Protein AF-A0A1V6I2R2-F1 (afdb_monomer)

Sequence (215 aa):
MDIVQDFNLDYEYFNKIIENNGDIIVSGKGKEGKLFLSKFSTTGVIDTNFGENGFYYSEIQGYTEFNPVLINWESYIIGNHDRIISVNENGISDNNLFTFEDIIYHDMKMQGKNKIIVGGFYNDNFVITRLNANSKSGEDPASLEKNQLNTLSIYPNPAKDNLYFNEETQAEIIDIQGRVLYKTTEAVKSVNISNLKSGIYFIKTDNKIQKFVKE

Nearest PDB structures (foldseek):
  3no2-assembly1_A  TM=4.279E-01  e=4.763E-03  Bacteroides caccae ATCC 43185
  7mx5-assembly2_B  TM=4.797E-01  e=1.806E-01  Acinetobacter baumannii
  8hmd-assembly1_A  TM=2.193E-01  e=2.788E-02  Tetrahymena thermophila
  3f0w-assembly1_A  TM=4.291E-01  e=2.144E+00  Homo sapiens
  3da0-assembly1_C  TM=2.715E-01  e=3.553E+00  Lactococcus phage TP901-1

Secondary structure (DSSP, 8-state):
---------TT-EEEEEEEETTEEEEEEE-GGG-EEEEEEETTS-B-TTSTBTTEEE-----SS----EEETTTEEEEEETTEEEEEETTS-B-S-SEE-SS-EEEEEEEETTTEEEEEEEETTEEEEEEEETTPPTTS-SS-----------EE-SSBSSEEEEEEEE--EEE-TT--EEEE-SS-EEEEE-TTSPSEEEEEE-SS-EEEEEE-

pLDDT: mean 80.13, std 14.67, range [37.88, 97.75]

Mean predicted aligned error: 15.11 Å

Radius of gyration: 24.55 Å; Cα contacts (8 Å, |Δi|>4): 442; chains: 1; bounding box: 58×35×69 Å

Structure (mmCIF, N/CA/C/O backbone):
data_AF-A0A1V6I2R2-F1
#
_entry.id   AF-A0A1V6I2R2-F1
#
loop_
_atom_site.group_PDB
_atom_site.id
_atom_site.type_symbol
_atom_site.label_atom_id
_atom_site.label_alt_id
_atom_site.label_comp_id
_atom_site.label_asym_id
_atom_site.label_entity_id
_atom_site.label_seq_id
_atom_site.pdbx_PDB_ins_code
_atom_site.Cartn_x
_atom_site.Cartn_y
_atom_site.Cartn_z
_atom_site.occupancy
_atom_site.B_iso_or_equiv
_atom_site.auth_seq_id
_atom_site.auth_comp_id
_atom_site.auth_asym_id
_atom_site.auth_atom_id
_atom_site.pdbx_PDB_model_num
ATOM 1 N N . MET A 1 1 ? 8.337 -16.081 -33.508 1.00 58.72 1 MET A N 1
ATOM 2 C CA . MET A 1 1 ? 9.730 -15.611 -33.602 1.00 58.72 1 MET A CA 1
ATOM 3 C C . MET A 1 1 ? 10.017 -15.006 -32.254 1.00 58.72 1 MET A C 1
ATOM 5 O O . MET A 1 1 ? 9.297 -14.090 -31.882 1.00 58.72 1 MET A O 1
ATOM 9 N N . ASP A 1 2 ? 10.954 -15.578 -31.512 1.00 63.97 2 ASP A N 1
ATOM 10 C CA . ASP A 1 2 ? 11.297 -15.067 -30.189 1.00 63.97 2 ASP A CA 1
ATOM 11 C C . ASP A 1 2 ? 12.178 -13.830 -30.377 1.00 63.97 2 ASP A C 1
ATOM 13 O O . ASP A 1 2 ? 13.167 -13.876 -31.110 1.00 63.97 2 ASP A O 1
ATOM 17 N N . ILE A 1 3 ? 11.775 -12.706 -29.788 1.00 66.81 3 ILE A N 1
ATOM 18 C CA . ILE A 1 3 ? 12.551 -11.466 -29.804 1.00 66.81 3 ILE A CA 1
ATOM 19 C C . ILE A 1 3 ? 13.432 -11.495 -28.557 1.00 66.81 3 ILE A C 1
ATOM 21 O O . ILE A 1 3 ? 12.924 -11.481 -27.440 1.00 66.81 3 ILE A O 1
ATOM 25 N N . VAL A 1 4 ? 14.749 -11.568 -28.752 1.00 71.38 4 VAL A N 1
ATOM 26 C CA . VAL A 1 4 ? 15.740 -11.451 -27.675 1.00 71.38 4 VAL A CA 1
ATOM 27 C C . VAL A 1 4 ? 16.447 -10.115 -27.850 1.00 71.38 4 VAL A C 1
ATOM 29 O O . VAL A 1 4 ? 17.078 -9.883 -28.880 1.00 71.38 4 VAL A O 1
ATOM 32 N N . GLN A 1 5 ? 16.319 -9.237 -26.858 1.00 71.94 5 GLN A N 1
ATOM 33 C CA . GLN A 1 5 ? 16.950 -7.923 -26.846 1.00 71.94 5 GLN A CA 1
ATOM 34 C C . GLN A 1 5 ? 17.886 -7.827 -25.638 1.00 71.94 5 GLN A C 1
ATOM 36 O O . GLN A 1 5 ? 17.490 -8.145 -24.518 1.00 71.94 5 GLN A O 1
ATOM 41 N N . ASP A 1 6 ? 19.132 -7.428 -25.888 1.00 74.19 6 ASP A N 1
ATOM 42 C CA . ASP A 1 6 ? 20.134 -7.168 -24.856 1.00 74.19 6 ASP A CA 1
ATOM 43 C C . ASP A 1 6 ? 20.197 -5.661 -24.597 1.00 74.19 6 ASP A C 1
ATOM 45 O O . ASP A 1 6 ? 20.374 -4.868 -25.526 1.00 74.19 6 ASP A O 1
ATOM 49 N N . PHE A 1 7 ? 20.011 -5.277 -23.338 1.00 72.75 7 PHE A N 1
ATOM 50 C CA . PHE A 1 7 ? 19.990 -3.885 -22.894 1.00 72.75 7 PHE A CA 1
ATOM 51 C C . PHE A 1 7 ? 21.287 -3.472 -22.180 1.00 72.75 7 PHE A C 1
ATOM 53 O O . PHE A 1 7 ? 21.401 -2.319 -21.779 1.00 72.75 7 PHE A O 1
ATOM 60 N N . ASN A 1 8 ? 22.265 -4.382 -22.044 1.00 71.31 8 ASN A N 1
ATOM 61 C CA . ASN A 1 8 ? 23.552 -4.160 -21.373 1.00 71.31 8 ASN A CA 1
ATOM 62 C C . ASN A 1 8 ? 23.417 -3.482 -19.998 1.00 71.31 8 ASN A C 1
ATOM 64 O O . ASN A 1 8 ? 24.020 -2.452 -19.690 1.00 71.31 8 ASN A O 1
ATOM 68 N N . LEU A 1 9 ? 22.557 -4.096 -19.206 1.00 68.06 9 LEU A N 1
ATOM 69 C CA . LEU A 1 9 ? 22.183 -3.724 -17.861 1.00 68.06 9 LEU A CA 1
ATOM 70 C C . LEU A 1 9 ? 23.119 -4.506 -16.894 1.00 68.06 9 LEU A C 1
ATOM 72 O O . LEU A 1 9 ? 22.951 -5.708 -16.682 1.00 68.06 9 LEU A O 1
ATOM 76 N N . ASP A 1 10 ? 24.177 -3.859 -16.378 1.00 61.03 10 ASP A N 1
ATOM 77 C CA . ASP A 1 10 ? 25.271 -4.465 -15.583 1.00 61.03 10 ASP A CA 1
ATOM 78 C C . ASP A 1 10 ? 24.800 -5.015 -14.208 1.00 61.03 10 ASP A C 1
ATOM 80 O O . ASP A 1 10 ? 24.545 -4.244 -13.282 1.00 61.03 10 ASP A O 1
ATOM 84 N N . TYR A 1 11 ? 24.766 -6.348 -14.026 1.00 57.59 11 TYR A N 1
ATOM 85 C CA . TYR A 1 11 ? 24.308 -7.050 -12.798 1.00 57.59 11 TYR A CA 1
ATOM 86 C C . TYR A 1 11 ? 22.854 -6.758 -12.386 1.00 57.59 11 TYR A C 1
ATOM 88 O O . TYR A 1 11 ? 22.544 -6.482 -11.222 1.00 57.59 11 TYR A O 1
ATOM 96 N N . GLU A 1 12 ? 21.950 -6.881 -13.353 1.00 68.00 12 GLU A N 1
ATOM 97 C CA . GLU A 1 12 ? 20.587 -6.371 -13.256 1.00 68.00 12 GLU A CA 1
ATOM 98 C C . GLU A 1 12 ? 19.526 -7.457 -13.410 1.00 68.00 12 GLU A C 1
ATOM 100 O O . GLU A 1 12 ? 19.703 -8.451 -14.115 1.00 68.00 12 GLU A O 1
ATOM 105 N N . TYR A 1 13 ? 18.394 -7.253 -12.743 1.00 72.12 13 TYR A N 1
ATOM 106 C CA . TYR A 1 13 ? 17.218 -8.096 -12.906 1.00 72.12 13 TYR A CA 1
ATOM 107 C C . TYR A 1 13 ? 15.963 -7.240 -12.996 1.00 72.12 13 TYR A C 1
ATOM 109 O O . TYR A 1 13 ? 15.815 -6.227 -12.302 1.00 72.12 13 TYR A O 1
ATOM 117 N N . PHE A 1 14 ? 15.031 -7.694 -13.830 1.00 75.50 14 PHE A N 1
ATOM 118 C CA . PHE A 1 14 ? 13.657 -7.228 -13.780 1.00 75.50 14 PHE A CA 1
ATOM 119 C C . PHE A 1 14 ? 13.007 -7.775 -12.514 1.00 75.50 14 PHE A C 1
ATOM 121 O O . PHE A 1 14 ? 13.042 -8.976 -12.248 1.00 75.50 14 PHE A O 1
ATOM 128 N N . ASN A 1 15 ? 12.452 -6.876 -11.712 1.00 77.00 15 ASN A N 1
ATOM 129 C CA . ASN A 1 15 ? 11.763 -7.219 -10.478 1.00 77.00 15 ASN A CA 1
ATOM 130 C C . ASN A 1 15 ? 10.272 -7.437 -10.757 1.00 77.00 15 ASN A C 1
ATOM 132 O O . ASN A 1 15 ? 9.707 -8.461 -10.377 1.00 77.00 15 ASN A O 1
ATOM 136 N N . LYS A 1 16 ? 9.642 -6.499 -11.476 1.00 83.44 16 LYS A N 1
ATOM 137 C CA . LYS A 1 16 ? 8.199 -6.515 -11.703 1.00 83.44 16 LYS A CA 1
ATOM 138 C C . LYS A 1 16 ? 7.848 -6.080 -13.115 1.00 83.44 16 LYS A C 1
ATOM 140 O O . LYS A 1 16 ? 8.464 -5.180 -13.679 1.00 83.44 16 LYS A O 1
ATOM 145 N N . ILE A 1 17 ? 6.818 -6.719 -13.652 1.00 85.88 17 ILE A N 1
ATOM 146 C CA . ILE A 1 17 ? 6.254 -6.432 -14.967 1.00 85.88 17 ILE A CA 1
ATOM 147 C C . ILE A 1 17 ? 4.760 -6.194 -14.782 1.00 85.88 17 ILE A C 1
ATOM 149 O O . ILE A 1 17 ? 4.091 -6.957 -14.079 1.00 85.88 17 ILE A O 1
ATOM 153 N N . ILE A 1 18 ? 4.246 -5.130 -15.387 1.00 84.12 18 ILE A N 1
ATOM 154 C CA . ILE A 1 18 ? 2.816 -4.828 -15.437 1.00 84.12 18 ILE A CA 1
ATOM 155 C C . ILE A 1 18 ? 2.427 -4.439 -16.861 1.00 84.12 18 ILE A C 1
ATOM 157 O O . ILE A 1 18 ? 3.209 -3.824 -17.577 1.00 84.12 18 ILE A O 1
ATOM 161 N N . GLU A 1 19 ? 1.206 -4.773 -17.258 1.00 84.44 19 GLU A N 1
ATOM 162 C CA . GLU A 1 19 ? 0.633 -4.313 -18.522 1.00 84.44 19 GLU A CA 1
ATOM 163 C C . GLU A 1 19 ? -0.265 -3.096 -18.278 1.00 84.44 19 GLU A C 1
ATOM 165 O O . GLU A 1 19 ? -1.020 -3.053 -17.302 1.00 84.44 19 GLU A O 1
ATOM 170 N N . ASN A 1 20 ? -0.194 -2.109 -19.169 1.00 77.38 20 ASN A N 1
ATOM 171 C CA . ASN A 1 20 ? -1.020 -0.908 -19.138 1.00 77.38 20 ASN A CA 1
ATOM 172 C C . ASN A 1 20 ? -1.344 -0.445 -20.560 1.00 77.38 20 ASN A C 1
ATOM 174 O O . ASN A 1 20 ? -0.441 -0.077 -21.297 1.00 77.38 20 ASN A O 1
ATOM 178 N N . ASN A 1 21 ? -2.623 -0.419 -20.942 1.00 77.12 21 ASN A N 1
ATOM 179 C CA . ASN A 1 21 ? -3.085 0.164 -22.213 1.00 77.12 21 ASN A CA 1
ATOM 180 C C . ASN A 1 21 ? -2.333 -0.302 -23.485 1.00 77.12 21 ASN A C 1
ATOM 182 O O . ASN A 1 21 ? -2.220 0.453 -24.444 1.00 77.12 21 ASN A O 1
ATOM 186 N N . GLY A 1 22 ? -1.862 -1.554 -23.525 1.00 81.94 22 GLY A N 1
ATOM 187 C CA . GLY A 1 22 ? -1.117 -2.093 -24.675 1.00 81.94 22 GLY A CA 1
ATOM 188 C C . GLY A 1 22 ? 0.400 -1.887 -24.613 1.00 81.94 22 GLY A C 1
ATOM 189 O O . GLY A 1 22 ? 1.104 -2.307 -25.537 1.00 81.94 22 GLY A O 1
ATOM 190 N N . ASP A 1 23 ? 0.883 -1.325 -23.507 1.00 87.62 23 ASP A N 1
ATOM 191 C CA . ASP A 1 23 ? 2.288 -1.230 -23.138 1.00 87.62 23 ASP A CA 1
ATOM 192 C C . ASP A 1 23 ? 2.620 -2.206 -21.999 1.00 87.62 23 ASP A C 1
ATOM 194 O O . ASP A 1 23 ? 1.784 -2.534 -21.152 1.00 87.62 23 ASP A O 1
ATOM 198 N N . ILE A 1 24 ? 3.868 -2.651 -21.966 1.00 88.56 24 ILE A N 1
ATOM 199 C CA . ILE A 1 24 ? 4.477 -3.433 -20.898 1.00 88.56 24 ILE A CA 1
ATOM 200 C C . ILE A 1 24 ? 5.429 -2.502 -20.154 1.00 88.56 24 ILE A C 1
ATOM 202 O O . ILE A 1 24 ? 6.365 -1.951 -20.730 1.00 88.56 24 ILE A O 1
ATOM 206 N N . ILE A 1 25 ? 5.200 -2.336 -18.859 1.00 87.88 25 ILE A N 1
ATOM 207 C CA . ILE A 1 25 ? 6.041 -1.533 -17.980 1.00 87.88 25 ILE A CA 1
ATOM 208 C C . ILE A 1 25 ? 6.849 -2.473 -17.114 1.00 87.88 25 ILE A C 1
ATOM 210 O O . ILE A 1 25 ? 6.310 -3.363 -16.451 1.00 87.88 25 ILE A O 1
ATOM 214 N N . VAL A 1 26 ? 8.151 -2.252 -17.118 1.00 87.75 26 VAL A N 1
ATOM 215 C CA . VAL A 1 26 ? 9.111 -3.099 -16.436 1.00 87.75 26 VAL A CA 1
ATOM 216 C C . VAL A 1 26 ? 9.857 -2.261 -15.417 1.00 87.75 26 VAL A C 1
ATOM 218 O O . VAL A 1 26 ? 10.373 -1.195 -15.748 1.00 87.75 26 VAL A O 1
ATOM 221 N N . SER A 1 27 ? 9.931 -2.744 -14.181 1.00 85.38 27 SER A N 1
ATOM 222 C CA . SER A 1 27 ? 10.854 -2.219 -13.184 1.00 85.38 27 SER A CA 1
ATOM 223 C C . SER A 1 27 ? 11.949 -3.222 -12.878 1.00 85.38 27 SER A C 1
ATOM 225 O O . SER A 1 27 ? 11.756 -4.441 -12.933 1.00 85.38 27 SER A O 1
ATOM 227 N N . GLY A 1 28 ? 13.103 -2.707 -12.490 1.00 82.62 28 GLY A N 1
ATOM 228 C CA . GLY A 1 28 ? 14.230 -3.540 -12.124 1.00 82.62 28 GLY A CA 1
ATOM 229 C C . GLY A 1 28 ? 15.283 -2.779 -11.352 1.00 82.62 28 GLY A C 1
ATOM 230 O O . GLY A 1 28 ? 15.106 -1.615 -10.979 1.00 82.62 28 GLY A O 1
ATOM 231 N N . LYS A 1 29 ? 16.382 -3.478 -11.094 1.00 79.88 29 LYS A N 1
ATOM 232 C CA . LYS A 1 29 ? 17.579 -2.894 -10.506 1.00 79.88 29 LYS A CA 1
ATOM 233 C C . LYS A 1 29 ? 18.666 -2.810 -11.564 1.00 79.88 29 LYS A C 1
ATOM 235 O O . LYS A 1 29 ? 19.008 -3.832 -12.136 1.00 79.88 29 LYS A O 1
ATOM 240 N N . GLY A 1 30 ? 19.135 -1.583 -11.727 1.00 77.94 30 GLY A N 1
ATOM 241 C CA . GLY A 1 30 ? 20.074 -1.001 -12.670 1.00 77.94 30 GLY A CA 1
ATOM 242 C C . GLY A 1 30 ? 21.547 -1.068 -12.282 1.00 77.94 30 GLY A C 1
ATOM 243 O O . GLY A 1 30 ? 21.905 -1.438 -11.157 1.00 77.94 30 GLY A O 1
ATOM 244 N N . LYS A 1 31 ? 22.381 -0.531 -13.170 1.00 72.12 31 LYS A N 1
ATOM 245 C CA . LYS A 1 31 ? 23.785 -0.197 -12.953 1.00 72.12 31 LYS A CA 1
ATOM 246 C C . LYS A 1 31 ? 23.950 0.614 -11.673 1.00 72.12 31 LYS A C 1
ATOM 248 O O . LYS A 1 31 ? 23.130 1.473 -11.345 1.00 72.12 31 LYS A O 1
ATOM 253 N N . GLU A 1 32 ? 25.010 0.309 -10.922 1.00 75.25 32 GLU A N 1
ATOM 254 C CA . GLU A 1 32 ? 25.279 0.892 -9.592 1.00 75.25 32 GLU A CA 1
ATOM 255 C C . GLU A 1 32 ? 24.145 0.652 -8.575 1.00 75.25 32 GLU A C 1
ATOM 257 O O . GLU A 1 32 ? 24.097 1.262 -7.510 1.00 75.25 32 GLU A O 1
ATOM 262 N N . GLY A 1 33 ? 23.228 -0.265 -8.886 1.00 74.50 33 GLY A N 1
ATOM 263 C CA . GLY A 1 33 ? 22.068 -0.583 -8.078 1.00 74.50 33 GLY A CA 1
ATOM 264 C C . GLY A 1 33 ? 20.918 0.416 -8.155 1.00 74.50 33 GLY A C 1
ATOM 265 O O . GLY A 1 33 ? 19.996 0.299 -7.344 1.00 74.50 33 GLY A O 1
ATOM 266 N N . LYS A 1 34 ? 20.945 1.354 -9.110 1.00 79.19 34 LYS A N 1
ATOM 267 C CA . LYS A 1 34 ? 19.869 2.331 -9.320 1.00 79.19 34 LYS A CA 1
ATOM 268 C C . LYS A 1 34 ? 18.617 1.637 -9.810 1.00 79.19 34 LYS A C 1
ATOM 270 O O . LYS A 1 34 ? 18.664 0.837 -10.728 1.00 79.19 34 LYS A O 1
ATOM 275 N N . LEU A 1 35 ? 17.476 1.941 -9.226 1.00 81.06 35 LEU A N 1
ATOM 276 C CA . LEU A 1 35 ? 16.228 1.321 -9.651 1.00 81.06 35 LEU A CA 1
ATOM 277 C C . LEU A 1 35 ? 15.769 1.970 -10.959 1.00 81.06 35 LEU A C 1
ATOM 279 O O . LEU A 1 35 ? 15.902 3.185 -11.103 1.00 81.06 35 LEU A O 1
ATOM 283 N N . PHE A 1 36 ? 15.248 1.185 -11.899 1.00 85.06 36 PHE A N 1
ATOM 284 C CA . PHE A 1 36 ? 14.785 1.710 -13.181 1.00 85.06 36 PHE A CA 1
ATOM 285 C C . PHE A 1 36 ? 13.328 1.366 -13.472 1.00 85.06 36 PHE A C 1
ATOM 287 O O . PHE A 1 36 ? 12.766 0.410 -12.929 1.00 85.06 36 PHE A O 1
ATOM 294 N N . LEU A 1 37 ? 12.746 2.153 -14.371 1.00 88.00 37 LEU A N 1
ATOM 295 C CA . LEU A 1 37 ? 11.531 1.851 -15.116 1.00 88.00 37 LEU A CA 1
ATOM 296 C C . LEU A 1 37 ? 11.847 1.883 -16.607 1.00 88.00 37 LEU A C 1
ATOM 298 O O . LEU A 1 37 ? 12.585 2.752 -17.064 1.00 88.00 37 LEU A O 1
ATOM 302 N N . SER A 1 38 ? 11.237 0.983 -17.361 1.00 89.75 38 SER A N 1
ATOM 303 C CA . SER A 1 38 ? 11.265 1.001 -18.817 1.00 89.75 38 SER A CA 1
ATOM 304 C C . SER A 1 38 ? 9.899 0.632 -19.375 1.00 89.75 38 SER A C 1
ATOM 306 O O . SER A 1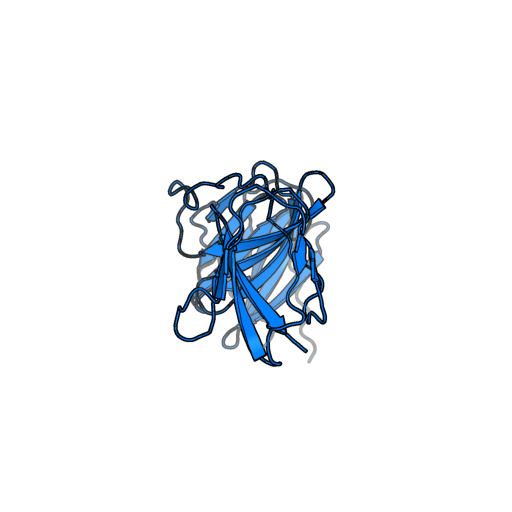 38 ? 9.108 -0.062 -18.726 1.00 89.75 38 SER A O 1
ATOM 308 N N . LYS A 1 39 ? 9.623 1.129 -20.576 1.00 89.94 39 LYS A N 1
ATOM 309 C CA . LYS A 1 39 ? 8.360 0.958 -21.277 1.00 89.94 39 LYS A CA 1
ATOM 310 C C . LYS A 1 39 ? 8.604 0.224 -22.587 1.00 89.94 39 LYS A C 1
ATOM 312 O O . LYS A 1 39 ? 9.474 0.598 -23.368 1.00 89.94 39 LYS A O 1
ATOM 317 N N . PHE A 1 40 ? 7.802 -0.798 -22.834 1.00 89.62 40 PHE A N 1
ATOM 318 C CA . PHE A 1 40 ? 7.821 -1.602 -24.045 1.00 89.62 40 PHE A CA 1
ATOM 319 C C . PHE A 1 40 ? 6.428 -1.635 -24.657 1.00 89.62 40 PHE A C 1
ATOM 321 O O . PHE A 1 40 ? 5.426 -1.593 -23.955 1.00 89.62 40 PHE A O 1
ATOM 328 N N . SER A 1 41 ? 6.359 -1.796 -25.967 1.00 89.31 41 SER A N 1
ATOM 329 C CA . SER A 1 41 ? 5.144 -2.269 -26.627 1.00 89.31 41 SER A CA 1
ATOM 330 C C . SER A 1 41 ? 4.830 -3.712 -26.217 1.00 89.31 41 SER A C 1
ATOM 332 O O . SER A 1 41 ? 5.715 -4.478 -25.832 1.00 89.31 41 SER A O 1
ATOM 334 N N . THR A 1 42 ? 3.583 -4.138 -26.407 1.00 85.19 42 THR A N 1
ATOM 335 C CA . THR A 1 42 ? 3.172 -5.553 -26.272 1.00 85.19 42 THR A CA 1
ATOM 336 C C . THR A 1 42 ? 3.927 -6.526 -27.183 1.00 85.19 42 THR A C 1
ATOM 338 O O . THR A 1 42 ? 3.928 -7.727 -26.929 1.00 85.19 42 THR A O 1
ATOM 341 N N . THR A 1 43 ? 4.608 -6.037 -28.223 1.00 86.31 43 THR A N 1
ATOM 342 C CA . THR A 1 43 ? 5.497 -6.849 -29.067 1.00 86.31 43 THR A CA 1
ATOM 343 C C . THR A 1 43 ? 6.937 -6.916 -28.550 1.00 86.31 43 THR A C 1
ATOM 345 O O . THR A 1 43 ? 7.792 -7.478 -29.225 1.00 86.31 43 THR A O 1
ATOM 348 N N . GLY A 1 44 ? 7.231 -6.333 -27.384 1.00 84.94 44 GLY A N 1
ATOM 349 C CA . GLY A 1 44 ? 8.554 -6.357 -26.753 1.00 84.94 44 GLY A CA 1
ATOM 350 C C . GLY A 1 44 ? 9.543 -5.317 -27.285 1.00 84.94 44 GLY A C 1
ATOM 351 O O . GLY A 1 44 ? 10.715 -5.371 -26.938 1.00 84.94 44 GLY A O 1
ATOM 352 N N . VAL A 1 45 ? 9.100 -4.366 -28.115 1.00 89.00 45 VAL A N 1
ATOM 353 C CA . VAL A 1 45 ? 9.951 -3.263 -28.600 1.00 89.00 45 VAL A CA 1
ATOM 354 C C . VAL A 1 45 ? 9.950 -2.135 -27.574 1.00 89.00 45 VAL A C 1
ATOM 356 O O . VAL A 1 45 ? 8.869 -1.676 -27.206 1.00 89.00 45 VAL A O 1
ATOM 359 N N . ILE A 1 46 ? 11.134 -1.691 -27.145 1.00 90.31 46 ILE A N 1
ATOM 360 C CA . ILE A 1 46 ? 11.314 -0.586 -26.190 1.00 90.31 46 ILE A CA 1
ATOM 361 C C . ILE A 1 46 ? 10.836 0.762 -26.756 1.00 90.31 46 ILE A C 1
ATOM 363 O O . ILE A 1 46 ? 11.094 1.088 -27.916 1.00 90.31 46 ILE A O 1
ATOM 367 N N . ASP A 1 47 ? 10.165 1.558 -25.925 1.00 91.19 47 ASP A N 1
ATOM 368 C CA . ASP A 1 47 ? 9.819 2.950 -26.215 1.00 91.19 47 ASP A CA 1
ATOM 369 C C . ASP A 1 47 ? 10.994 3.856 -25.842 1.00 91.19 47 ASP A C 1
ATOM 371 O O . ASP A 1 47 ? 11.154 4.250 -24.690 1.00 91.19 47 ASP A O 1
ATOM 375 N N . THR A 1 48 ? 11.834 4.200 -26.818 1.00 91.62 48 THR A N 1
ATOM 376 C CA . THR A 1 48 ? 13.039 5.013 -26.586 1.00 91.62 48 THR A CA 1
ATOM 377 C C . THR A 1 48 ? 12.750 6.459 -26.174 1.00 91.62 48 THR A C 1
ATOM 379 O O . THR A 1 48 ? 13.684 7.160 -25.791 1.00 91.62 48 THR A O 1
ATOM 382 N N . ASN A 1 49 ? 11.495 6.918 -26.259 1.00 90.75 49 ASN A N 1
ATOM 383 C CA . ASN A 1 49 ? 11.093 8.250 -25.797 1.00 90.75 49 ASN A CA 1
ATOM 384 C C . ASN A 1 49 ? 10.758 8.279 -24.299 1.00 90.75 49 ASN A C 1
ATOM 386 O O . ASN A 1 49 ? 10.564 9.356 -23.739 1.00 90.75 49 ASN A O 1
ATOM 390 N N . PHE A 1 50 ? 10.672 7.116 -23.649 1.00 88.75 50 PHE A N 1
ATOM 391 C CA . PHE A 1 50 ? 10.457 7.022 -22.214 1.00 88.75 50 PHE A CA 1
ATOM 392 C C . PHE A 1 50 ? 11.765 7.291 -21.459 1.00 88.75 50 PHE A C 1
ATOM 394 O O . PHE A 1 50 ? 12.709 6.509 -21.549 1.00 88.75 50 PHE A O 1
ATOM 401 N N . GLY A 1 51 ? 11.836 8.378 -20.692 1.00 88.56 51 GLY A N 1
ATOM 402 C CA . GLY A 1 51 ? 13.043 8.747 -19.951 1.00 88.56 51 GLY A CA 1
ATOM 403 C C . GLY A 1 51 ? 14.247 8.985 -20.872 1.00 88.56 51 GLY A C 1
ATOM 404 O O . GLY A 1 51 ? 14.133 9.619 -21.919 1.00 88.56 51 GLY A O 1
ATOM 405 N N . GLU A 1 52 ? 15.415 8.481 -20.481 1.00 88.62 52 GLU A N 1
ATOM 406 C CA . GLU A 1 52 ? 16.638 8.530 -21.279 1.00 88.62 52 GLU A CA 1
ATOM 407 C C . GLU A 1 52 ? 16.838 7.197 -22.014 1.00 88.62 52 GLU A C 1
ATOM 409 O O . GLU A 1 52 ? 17.113 6.163 -21.404 1.00 88.62 52 GLU A O 1
ATOM 414 N N . ASN A 1 53 ? 16.698 7.216 -23.344 1.00 88.31 53 ASN A N 1
ATOM 415 C CA . ASN A 1 53 ? 16.852 6.042 -24.215 1.00 88.31 53 ASN A CA 1
ATOM 416 C C . ASN A 1 53 ? 15.954 4.847 -23.830 1.00 88.31 53 ASN A C 1
ATOM 418 O O . ASN A 1 53 ? 16.344 3.691 -23.995 1.00 88.31 53 ASN A O 1
ATOM 422 N N . GLY A 1 54 ? 14.747 5.119 -23.330 1.00 89.06 54 GLY A N 1
ATOM 423 C CA . GLY A 1 54 ? 13.778 4.100 -22.921 1.00 89.06 54 GLY A CA 1
ATOM 424 C C . GLY A 1 54 ? 13.846 3.702 -21.450 1.00 89.06 54 GLY A C 1
ATOM 425 O O . GLY A 1 54 ? 13.126 2.790 -21.034 1.00 89.06 54 GLY A O 1
ATOM 426 N N . PHE A 1 55 ? 14.679 4.375 -20.656 1.00 88.81 55 PHE A N 1
ATOM 427 C CA . PHE A 1 55 ? 14.832 4.108 -19.234 1.00 88.81 55 PHE A CA 1
ATOM 428 C C . PHE A 1 55 ? 14.681 5.376 -18.399 1.00 88.81 55 PHE A C 1
ATOM 430 O O . PHE A 1 55 ? 15.341 6.388 -18.620 1.00 88.81 55 PHE A O 1
ATOM 437 N N . TYR A 1 56 ? 13.862 5.291 -17.358 1.00 88.38 56 TYR A N 1
ATOM 438 C CA . TYR A 1 56 ? 13.956 6.183 -16.212 1.00 88.38 56 TYR A CA 1
ATOM 439 C C . TYR A 1 56 ? 14.817 5.512 -15.143 1.00 88.38 56 TYR A C 1
ATOM 441 O O . TYR A 1 56 ? 14.519 4.386 -14.748 1.00 88.38 56 TYR A O 1
ATOM 449 N N . TYR A 1 57 ? 15.834 6.209 -14.635 1.00 85.44 57 TYR A N 1
ATOM 450 C CA . TYR A 1 57 ? 16.634 5.769 -13.493 1.00 85.44 57 TYR A CA 1
ATOM 451 C C . TYR A 1 57 ? 16.320 6.631 -12.276 1.00 85.44 57 TYR A C 1
ATOM 453 O O . TYR A 1 57 ? 16.392 7.857 -12.325 1.00 85.44 57 TYR A O 1
ATOM 461 N N . SER A 1 58 ? 15.999 5.980 -11.165 1.00 80.44 58 SER A N 1
ATOM 462 C CA . SER A 1 58 ? 15.738 6.652 -9.903 1.00 80.44 58 SER A CA 1
ATOM 463 C C . SER A 1 58 ? 17.023 7.202 -9.294 1.00 80.44 58 SER A C 1
ATOM 465 O O . SER A 1 58 ? 18.047 6.517 -9.226 1.00 80.44 58 SER A O 1
ATOM 467 N N . GLU A 1 59 ? 16.945 8.426 -8.778 1.00 77.12 59 GLU A N 1
ATOM 468 C CA . GLU A 1 59 ? 18.002 9.022 -7.954 1.00 77.12 59 GLU A CA 1
ATOM 469 C C . GLU A 1 59 ? 17.988 8.488 -6.511 1.00 77.12 59 GLU A C 1
ATOM 471 O O . GLU A 1 59 ? 18.911 8.746 -5.733 1.00 77.12 59 GLU A O 1
ATOM 476 N N . ILE A 1 60 ? 16.951 7.729 -6.137 1.00 67.31 60 ILE A N 1
ATOM 477 C CA . ILE A 1 60 ? 16.772 7.211 -4.783 1.00 67.31 60 ILE A CA 1
ATOM 478 C C . ILE A 1 60 ? 17.758 6.074 -4.524 1.00 67.31 60 ILE A C 1
ATOM 480 O O . ILE A 1 60 ? 17.733 5.031 -5.175 1.00 67.31 60 ILE A O 1
ATOM 484 N N . GLN A 1 61 ? 18.604 6.287 -3.521 1.00 64.50 61 GLN A N 1
ATOM 485 C CA . GLN A 1 61 ? 19.544 5.303 -3.000 1.00 64.50 61 GLN A CA 1
ATOM 486 C C . GLN A 1 61 ? 18.844 4.434 -1.947 1.00 64.50 61 GLN A C 1
ATOM 488 O O . GLN A 1 61 ? 18.145 4.966 -1.087 1.00 64.50 61 GLN A O 1
ATOM 493 N N . GLY A 1 62 ? 19.034 3.111 -1.966 1.00 59.59 62 GLY A N 1
ATOM 494 C CA . GLY A 1 62 ? 18.490 2.241 -0.919 1.00 59.59 62 GLY A CA 1
ATOM 495 C C . GLY A 1 62 ? 18.474 0.752 -1.257 1.00 59.59 62 GLY A C 1
ATOM 496 O O . GLY A 1 62 ? 18.622 0.349 -2.412 1.00 59.59 62 GLY A O 1
ATOM 497 N N . TYR A 1 63 ? 18.295 -0.071 -0.222 1.00 56.66 63 TYR A N 1
ATOM 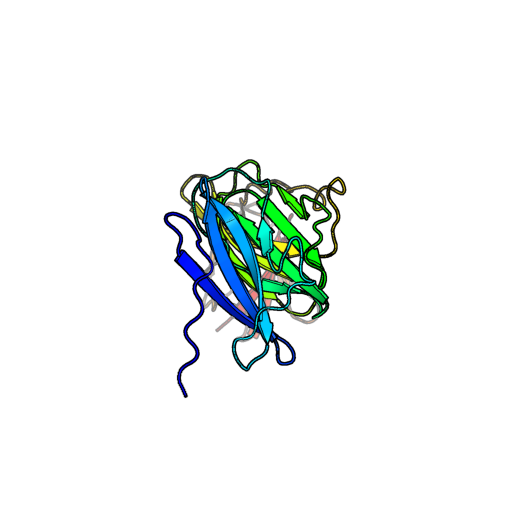498 C CA . TYR A 1 63 ? 18.110 -1.510 -0.365 1.00 56.66 63 TYR A CA 1
ATOM 499 C C . TYR A 1 63 ? 16.636 -1.821 -0.644 1.00 56.66 63 TYR A C 1
ATOM 501 O O . TYR A 1 63 ? 15.756 -1.365 0.072 1.00 56.66 63 TYR A O 1
ATOM 509 N N . THR A 1 64 ? 16.452 -2.629 -1.689 1.00 55.88 64 THR A N 1
ATOM 510 C CA . THR A 1 64 ? 15.348 -3.563 -1.952 1.00 55.88 64 THR A CA 1
ATOM 511 C C . THR A 1 64 ? 13.984 -3.030 -2.439 1.00 55.88 64 THR A C 1
ATOM 513 O O . THR A 1 64 ? 13.334 -2.184 -1.845 1.00 55.88 64 THR A O 1
ATOM 516 N N . GLU A 1 65 ? 13.603 -3.610 -3.586 1.00 58.34 65 GLU A N 1
ATOM 517 C CA . GLU A 1 65 ? 12.274 -3.767 -4.198 1.00 58.34 65 GLU A CA 1
ATOM 518 C C . GLU A 1 65 ? 11.527 -2.522 -4.707 1.00 58.34 65 GLU A C 1
ATOM 520 O O . GLU A 1 65 ? 10.820 -1.831 -3.984 1.00 58.34 65 GLU A O 1
ATOM 525 N N . PHE A 1 66 ? 11.607 -2.322 -6.032 1.00 56.41 66 PHE A N 1
ATOM 526 C CA . PHE A 1 66 ? 10.706 -1.460 -6.795 1.00 56.41 66 PHE A CA 1
ATOM 527 C C . PHE A 1 66 ? 9.410 -2.197 -7.091 1.00 56.41 66 PHE A C 1
ATOM 529 O O . PHE A 1 66 ? 9.367 -3.068 -7.961 1.00 56.41 66 PHE A O 1
ATOM 536 N N . ASN A 1 67 ? 8.345 -1.793 -6.411 1.00 62.81 67 ASN A N 1
ATOM 537 C CA . ASN A 1 67 ? 7.000 -2.270 -6.679 1.00 62.81 67 ASN A CA 1
ATOM 538 C C . ASN A 1 67 ? 6.232 -1.242 -7.517 1.00 62.81 67 ASN A C 1
ATOM 540 O O . ASN A 1 67 ? 5.455 -0.483 -6.943 1.00 62.81 67 ASN A O 1
ATOM 544 N N . PRO A 1 68 ? 6.387 -1.205 -8.859 1.00 58.44 68 PRO A N 1
ATOM 545 C CA . PRO A 1 68 ? 5.569 -0.343 -9.681 1.00 58.44 68 PRO A CA 1
ATOM 546 C C . PRO A 1 68 ? 4.092 -0.665 -9.477 1.00 58.44 68 PRO A C 1
ATOM 548 O O . PRO A 1 68 ? 3.672 -1.832 -9.407 1.00 58.44 68 PRO A O 1
ATOM 551 N N . VAL A 1 69 ? 3.317 0.399 -9.366 1.00 64.44 69 VAL A N 1
ATOM 552 C CA . VAL A 1 69 ? 1.868 0.403 -9.275 1.00 64.44 69 VAL A CA 1
ATOM 553 C C . VAL A 1 69 ? 1.357 1.527 -10.176 1.00 64.44 69 VAL A C 1
ATOM 555 O O . VAL A 1 69 ? 1.881 2.634 -10.161 1.00 64.44 69 VAL A O 1
ATOM 558 N N . LEU A 1 70 ? 0.339 1.244 -10.984 1.00 64.75 70 LEU A N 1
ATOM 559 C CA . LEU A 1 70 ? -0.257 2.228 -11.892 1.00 64.75 70 LEU A CA 1
ATOM 560 C C . LEU A 1 70 ? -1.215 3.150 -11.152 1.00 64.75 70 LEU A C 1
ATOM 562 O O . LEU A 1 70 ? -2.090 2.670 -10.432 1.00 64.75 70 LEU A O 1
ATOM 566 N N . ILE A 1 71 ? -1.108 4.454 -11.396 1.00 62.97 71 ILE A N 1
ATOM 567 C CA . ILE A 1 71 ? -2.021 5.464 -10.863 1.00 62.97 71 ILE A CA 1
ATOM 568 C C . ILE A 1 71 ? -2.662 6.259 -11.976 1.00 62.97 71 ILE A C 1
ATOM 570 O O . ILE A 1 71 ? -2.001 6.739 -12.891 1.00 62.97 71 ILE A O 1
ATOM 574 N N . ASN A 1 72 ? -3.985 6.400 -11.863 1.00 55.84 72 ASN A N 1
ATOM 575 C CA . ASN A 1 72 ? -4.824 7.183 -12.765 1.00 55.84 72 ASN A CA 1
ATOM 576 C C . ASN A 1 72 ? -4.663 6.861 -14.262 1.00 55.84 72 ASN A C 1
ATOM 578 O O . ASN A 1 72 ? -5.166 7.625 -15.070 1.00 55.84 72 ASN A O 1
ATOM 582 N N . TRP A 1 73 ? -4.040 5.734 -14.630 1.00 58.62 73 TRP A N 1
ATOM 583 C CA . TRP A 1 73 ? -3.685 5.376 -16.015 1.00 58.62 73 TRP A CA 1
ATOM 584 C C . TRP A 1 73 ? -2.663 6.307 -16.688 1.00 58.62 73 TRP A C 1
ATOM 586 O O . TRP A 1 73 ? -2.369 6.113 -17.862 1.00 58.62 73 TRP A O 1
ATOM 596 N N . GLU A 1 74 ? -2.108 7.270 -15.949 1.00 67.56 74 GLU A N 1
ATOM 597 C CA . GLU A 1 74 ? -1.268 8.358 -16.479 1.00 67.56 74 GLU A CA 1
ATOM 598 C C . GLU A 1 74 ? 0.132 8.388 -15.843 1.00 67.56 74 GLU A C 1
ATOM 600 O O . GLU A 1 74 ? 1.083 8.874 -16.457 1.00 67.56 74 GLU A O 1
ATOM 605 N N . SER A 1 75 ? 0.278 7.832 -14.633 1.00 77.19 75 SER A N 1
ATOM 606 C CA . SER A 1 75 ? 1.548 7.817 -13.906 1.00 77.19 75 SER A CA 1
ATOM 607 C C . SER A 1 75 ? 1.859 6.448 -13.313 1.00 77.19 75 SER A C 1
ATOM 609 O O . SER A 1 75 ? 0.986 5.715 -12.839 1.00 77.19 75 SER A O 1
ATOM 611 N N . TYR A 1 76 ? 3.143 6.131 -13.277 1.00 81.00 76 TYR A N 1
ATOM 612 C CA . TYR A 1 76 ? 3.719 4.981 -12.604 1.00 81.00 76 TYR A CA 1
ATOM 613 C C . TYR A 1 76 ? 4.190 5.418 -11.223 1.00 81.00 76 TYR A C 1
ATOM 615 O O . TYR A 1 76 ? 5.034 6.301 -11.092 1.00 81.00 76 TYR A O 1
ATOM 623 N N . ILE A 1 77 ? 3.651 4.800 -10.182 1.00 78.88 77 ILE A N 1
ATOM 624 C CA . ILE A 1 77 ? 4.204 4.926 -8.844 1.00 78.88 77 ILE A CA 1
ATOM 625 C C . ILE A 1 77 ? 5.223 3.842 -8.643 1.00 78.88 77 ILE A C 1
ATOM 627 O O . ILE A 1 77 ? 4.942 2.670 -8.864 1.00 78.88 77 ILE A O 1
ATOM 631 N N . ILE A 1 78 ? 6.379 4.249 -8.167 1.00 78.81 78 ILE A N 1
ATOM 632 C CA . ILE A 1 78 ? 7.459 3.370 -7.758 1.00 78.81 78 ILE A CA 1
ATOM 633 C C . ILE A 1 78 ? 7.925 3.801 -6.389 1.00 78.81 78 ILE A C 1
ATOM 635 O O . ILE A 1 78 ? 7.669 4.915 -5.939 1.00 78.81 78 ILE A O 1
ATOM 639 N N . GLY A 1 79 ? 8.665 2.930 -5.738 1.00 74.31 79 GLY A N 1
ATOM 640 C CA . GLY A 1 79 ? 9.317 3.314 -4.517 1.00 74.31 79 GLY A CA 1
ATOM 641 C C . GLY A 1 79 ? 10.220 2.221 -3.990 1.00 74.31 79 GLY A C 1
ATOM 642 O O . GLY A 1 79 ? 10.222 1.106 -4.506 1.00 74.31 79 GLY A O 1
ATOM 643 N N . ASN A 1 80 ? 11.013 2.600 -3.001 1.00 74.00 80 ASN A N 1
ATOM 644 C CA . ASN A 1 80 ? 11.883 1.761 -2.189 1.00 74.00 80 ASN A CA 1
ATOM 645 C C . ASN A 1 80 ? 11.397 1.801 -0.728 1.00 74.00 80 ASN A C 1
ATOM 647 O O . ASN A 1 80 ? 10.517 2.583 -0.404 1.00 74.00 80 ASN A O 1
ATOM 651 N N . HIS A 1 81 ? 12.033 1.055 0.171 1.00 74.88 81 HIS A N 1
ATOM 652 C CA . HIS A 1 81 ? 11.670 0.922 1.594 1.00 74.88 81 HIS A CA 1
ATOM 653 C C . HIS A 1 81 ? 11.051 2.146 2.303 1.00 74.88 81 HIS A C 1
ATOM 655 O O . HIS A 1 81 ? 10.113 1.973 3.080 1.00 74.88 81 HIS A O 1
ATOM 661 N N . ASP A 1 82 ? 11.579 3.350 2.071 1.00 75.81 82 ASP A N 1
ATOM 662 C CA . ASP A 1 82 ? 11.216 4.587 2.765 1.00 75.81 82 ASP A CA 1
ATOM 663 C C . ASP A 1 82 ? 10.674 5.695 1.846 1.00 75.81 82 ASP A C 1
ATOM 665 O O . ASP A 1 82 ? 10.245 6.734 2.345 1.00 75.81 82 ASP A O 1
ATOM 669 N N . ARG A 1 83 ? 10.651 5.524 0.517 1.00 78.12 83 ARG A N 1
ATOM 670 C CA . ARG A 1 83 ? 10.153 6.561 -0.404 1.00 78.12 83 ARG A CA 1
ATOM 671 C C . ARG A 1 83 ? 9.251 6.004 -1.478 1.00 78.12 83 ARG A C 1
ATOM 673 O O . ARG A 1 83 ? 9.437 4.898 -1.974 1.00 78.12 83 ARG A O 1
ATOM 680 N N . ILE A 1 84 ? 8.287 6.819 -1.876 1.00 81.19 84 ILE A N 1
ATOM 681 C CA . ILE A 1 84 ? 7.382 6.574 -2.996 1.00 81.19 84 ILE A CA 1
ATOM 682 C C . ILE A 1 84 ? 7.448 7.796 -3.898 1.00 81.19 84 ILE A C 1
ATOM 684 O O . ILE A 1 84 ? 7.358 8.921 -3.412 1.00 81.19 84 ILE A O 1
ATOM 688 N N . ILE A 1 85 ? 7.592 7.592 -5.201 1.00 79.69 85 ILE A N 1
ATOM 689 C CA . ILE A 1 85 ? 7.652 8.649 -6.211 1.00 79.69 85 ILE A CA 1
ATOM 690 C C . ILE A 1 85 ? 6.712 8.349 -7.365 1.00 79.69 85 ILE A C 1
ATOM 692 O O . ILE A 1 85 ? 6.320 7.202 -7.587 1.00 79.69 85 ILE A O 1
ATOM 696 N N . SER A 1 86 ? 6.364 9.403 -8.095 1.00 81.69 86 SER A N 1
ATOM 697 C CA . SER A 1 86 ? 5.590 9.311 -9.320 1.00 81.69 86 SER A CA 1
ATOM 698 C C . SER A 1 86 ? 6.486 9.532 -10.531 1.00 81.69 86 SER A C 1
ATOM 700 O O . SER A 1 86 ? 7.389 10.363 -10.502 1.00 81.69 86 SER A O 1
ATOM 702 N N . VAL A 1 87 ? 6.243 8.768 -11.589 1.00 83.00 87 VAL A N 1
ATOM 703 C CA . VAL A 1 87 ? 6.884 8.907 -12.894 1.00 83.00 87 VAL A CA 1
ATOM 704 C C . VAL A 1 87 ? 5.778 8.973 -13.927 1.00 83.00 87 VAL A C 1
ATOM 706 O O . VAL A 1 87 ? 4.921 8.095 -13.971 1.00 83.00 87 VAL A O 1
ATOM 709 N N . ASN A 1 88 ? 5.754 10.021 -14.738 1.00 83.25 88 ASN A N 1
ATOM 710 C CA . ASN A 1 88 ? 4.723 10.177 -15.759 1.00 83.25 88 ASN A CA 1
ATOM 711 C C . ASN A 1 88 ? 4.958 9.255 -16.972 1.00 83.25 88 ASN A C 1
ATOM 713 O O . ASN A 1 88 ? 5.962 8.545 -17.067 1.00 83.25 88 ASN A O 1
ATOM 717 N N . GLU A 1 89 ? 4.035 9.294 -17.930 1.00 82.88 89 GLU A N 1
ATOM 718 C CA . GLU A 1 89 ? 4.092 8.523 -19.180 1.00 82.88 89 GLU A CA 1
ATOM 719 C C . GLU A 1 89 ? 5.358 8.732 -20.028 1.00 82.88 89 GLU A C 1
ATOM 721 O O . GLU A 1 89 ? 5.678 7.868 -20.838 1.00 82.88 89 GLU A O 1
ATOM 726 N N . ASN A 1 90 ? 6.088 9.832 -19.816 1.00 84.81 90 ASN A N 1
ATOM 727 C CA . ASN A 1 90 ? 7.318 10.174 -20.533 1.00 84.81 90 ASN A CA 1
ATOM 728 C C . ASN A 1 90 ? 8.585 9.814 -19.741 1.00 84.81 90 ASN A C 1
ATOM 730 O O . ASN A 1 90 ? 9.685 10.187 -20.139 1.00 84.81 90 ASN A O 1
ATOM 734 N N . GLY A 1 91 ? 8.462 9.128 -18.602 1.00 84.56 91 GLY A N 1
ATOM 735 C CA . GLY A 1 91 ? 9.612 8.754 -17.778 1.00 84.56 91 GLY A CA 1
ATOM 736 C C . GLY A 1 91 ? 10.206 9.923 -16.991 1.00 84.56 91 GLY A C 1
ATOM 737 O O . GLY A 1 91 ? 11.381 9.888 -16.643 1.00 84.56 91 GLY A O 1
ATOM 738 N N . ILE A 1 92 ? 9.419 10.967 -16.712 1.00 83.19 92 ILE A N 1
ATOM 739 C CA . ILE A 1 92 ? 9.846 12.125 -15.916 1.00 83.19 92 ILE A CA 1
ATOM 740 C C . ILE A 1 92 ? 9.224 12.027 -14.518 1.00 83.19 92 ILE A C 1
ATOM 742 O O . ILE A 1 92 ? 8.014 11.843 -14.380 1.00 83.19 92 ILE A O 1
ATOM 746 N N . SER A 1 93 ? 10.065 12.168 -13.493 1.00 79.44 93 SER A N 1
ATOM 747 C CA . SER A 1 93 ? 9.694 12.194 -12.072 1.00 79.44 93 SER A CA 1
ATOM 748 C C . SER A 1 93 ? 9.644 13.628 -11.549 1.00 79.44 93 SER A C 1
ATOM 750 O O . SER A 1 93 ? 10.502 14.438 -11.898 1.00 79.44 93 SER A O 1
ATOM 752 N N . ASP A 1 94 ? 8.684 13.932 -10.674 1.00 66.00 94 ASP A N 1
ATOM 753 C CA . ASP A 1 94 ? 8.646 15.174 -9.888 1.00 66.00 94 ASP A CA 1
ATOM 754 C C . ASP A 1 94 ? 9.352 15.063 -8.522 1.00 66.00 94 ASP A C 1
ATOM 756 O O . ASP A 1 94 ? 9.446 16.053 -7.803 1.00 66.00 94 ASP A O 1
ATOM 760 N N . ASN A 1 95 ? 9.927 13.891 -8.227 1.00 63.25 95 ASN A N 1
ATOM 761 C CA . ASN A 1 95 ? 10.699 13.529 -7.035 1.00 63.25 95 ASN A CA 1
ATOM 762 C C . ASN A 1 95 ? 9.940 13.692 -5.698 1.00 63.25 95 ASN A C 1
ATOM 764 O O . ASN A 1 95 ? 9.782 14.784 -5.165 1.00 63.25 95 ASN A O 1
ATOM 768 N N . ASN A 1 96 ? 9.642 12.538 -5.082 1.00 63.06 96 ASN A N 1
ATOM 769 C CA . ASN A 1 96 ? 9.034 12.332 -3.754 1.00 63.06 96 ASN A CA 1
ATOM 770 C C . ASN A 1 96 ? 7.531 12.636 -3.682 1.00 63.06 96 ASN A C 1
ATOM 772 O O . ASN A 1 96 ? 7.103 13.746 -3.412 1.00 63.06 96 ASN A O 1
ATOM 776 N N . LEU A 1 97 ? 6.718 11.589 -3.829 1.00 70.62 97 LEU A N 1
ATOM 777 C CA . LEU A 1 97 ? 5.306 11.616 -3.452 1.00 70.62 97 LEU A CA 1
ATOM 778 C C . LEU A 1 97 ? 5.148 11.414 -1.936 1.00 70.62 97 LEU A C 1
ATOM 780 O O . LEU A 1 97 ? 4.385 12.122 -1.288 1.00 70.62 97 LEU A O 1
ATOM 784 N N . PHE A 1 98 ? 5.914 10.478 -1.364 1.00 74.75 98 PHE A N 1
ATOM 785 C CA . PHE A 1 98 ? 5.972 10.221 0.076 1.00 74.75 98 P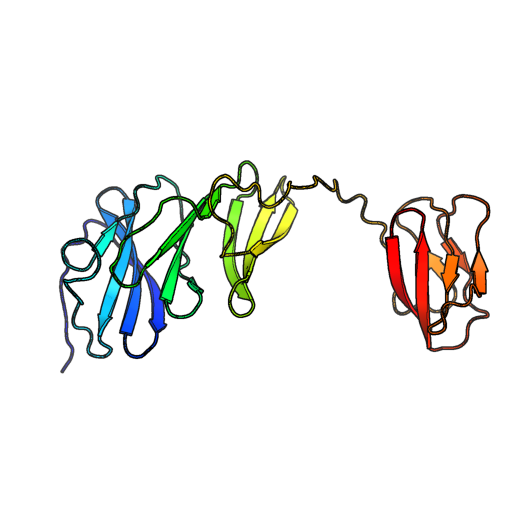HE A CA 1
ATOM 786 C C . PHE A 1 98 ? 7.389 9.871 0.525 1.00 74.75 98 PHE A C 1
ATOM 788 O O . PHE A 1 98 ? 8.093 9.140 -0.172 1.00 74.75 98 PHE A O 1
ATOM 795 N N . THR A 1 99 ? 7.744 10.318 1.728 1.00 76.75 99 THR A N 1
ATOM 796 C CA . THR A 1 99 ? 8.910 9.851 2.486 1.00 76.75 99 THR A CA 1
ATOM 797 C C . THR A 1 99 ? 8.419 9.362 3.844 1.00 76.75 99 THR A C 1
ATOM 799 O O . THR A 1 99 ? 7.653 10.060 4.510 1.00 76.75 99 THR A O 1
ATOM 802 N N . PHE A 1 100 ? 8.839 8.171 4.253 1.00 76.31 100 PHE A N 1
ATOM 803 C CA . PHE A 1 100 ? 8.573 7.609 5.569 1.00 76.31 100 PHE A CA 1
ATOM 804 C C . PHE A 1 100 ? 9.821 7.753 6.433 1.00 76.31 100 PHE A C 1
ATOM 806 O O . PHE A 1 100 ? 10.901 7.342 6.026 1.00 76.31 100 PHE A O 1
ATOM 813 N N . GLU A 1 101 ? 9.677 8.320 7.629 1.00 75.69 101 GLU A N 1
ATOM 814 C CA . GLU A 1 101 ? 10.800 8.407 8.572 1.00 75.69 101 GLU A CA 1
ATOM 815 C C . GLU A 1 101 ? 11.024 7.078 9.305 1.00 75.69 101 GLU A C 1
ATOM 817 O O . GLU A 1 101 ? 12.158 6.629 9.441 1.00 75.69 101 GLU A O 1
ATOM 822 N N . ASP A 1 102 ? 9.935 6.418 9.716 1.00 75.38 102 ASP A N 1
ATOM 823 C CA . ASP A 1 102 ? 10.007 5.255 10.608 1.00 75.38 102 ASP A CA 1
ATOM 824 C C . ASP A 1 102 ? 9.363 3.972 10.044 1.00 75.38 102 ASP A C 1
ATOM 826 O O . ASP A 1 102 ? 9.482 2.899 10.639 1.00 75.38 102 ASP A O 1
ATOM 830 N N . ILE A 1 103 ? 8.613 4.065 8.941 1.00 76.25 103 ILE A N 1
ATOM 831 C CA . ILE A 1 103 ? 7.926 2.913 8.337 1.00 76.25 103 ILE A CA 1
ATOM 832 C C . ILE A 1 103 ? 8.804 2.355 7.226 1.00 76.25 103 ILE A C 1
ATOM 834 O O . ILE A 1 103 ? 9.140 3.072 6.288 1.00 76.25 103 ILE A O 1
ATOM 838 N N . ILE A 1 104 ? 9.088 1.056 7.295 1.00 81.19 104 ILE A N 1
ATOM 839 C CA . ILE A 1 104 ? 9.666 0.307 6.180 1.00 81.19 104 ILE A CA 1
ATOM 840 C C . ILE A 1 104 ? 8.530 -0.473 5.534 1.00 81.19 104 ILE A C 1
ATOM 842 O O . ILE A 1 104 ? 7.973 -1.393 6.141 1.00 81.19 104 ILE A O 1
ATOM 846 N N . TYR A 1 105 ? 8.154 -0.097 4.314 1.00 82.88 105 TYR A N 1
ATOM 847 C CA . TYR A 1 105 ? 7.151 -0.848 3.567 1.00 82.88 105 TYR A CA 1
ATOM 848 C C . TYR A 1 105 ? 7.801 -1.898 2.662 1.00 82.88 105 TYR A C 1
ATOM 850 O O . TYR A 1 105 ? 8.908 -1.721 2.161 1.00 82.88 105 TYR A O 1
ATOM 858 N N . HIS A 1 106 ? 7.088 -3.004 2.461 1.00 82.19 106 HIS A N 1
ATOM 859 C CA . HIS A 1 106 ? 7.512 -4.122 1.618 1.00 82.19 106 HIS A CA 1
ATOM 860 C C . HIS A 1 106 ? 6.665 -4.249 0.356 1.00 82.19 106 HIS A C 1
ATOM 862 O O . HIS A 1 106 ? 7.176 -4.607 -0.697 1.00 82.19 106 HIS A O 1
ATOM 868 N N . ASP A 1 107 ? 5.370 -3.940 0.438 1.00 83.81 107 ASP A N 1
ATOM 869 C CA . ASP A 1 107 ? 4.484 -4.025 -0.717 1.00 83.81 107 ASP A CA 1
ATOM 870 C C . ASP A 1 107 ? 3.504 -2.857 -0.752 1.00 83.81 107 ASP A C 1
ATOM 872 O O . ASP A 1 107 ? 3.129 -2.279 0.272 1.00 83.81 107 ASP A O 1
ATOM 876 N N . MET A 1 108 ? 3.068 -2.531 -1.963 1.00 84.00 108 MET A N 1
ATOM 877 C CA . MET A 1 108 ? 2.068 -1.517 -2.225 1.00 84.00 108 MET A CA 1
ATOM 878 C C . MET A 1 108 ? 1.074 -1.971 -3.295 1.00 84.00 108 MET A C 1
ATOM 880 O O . MET A 1 108 ? 1.401 -2.709 -4.235 1.00 84.00 108 MET A O 1
ATOM 884 N N . LYS A 1 109 ? -0.176 -1.530 -3.150 1.00 85.56 109 LYS A N 1
ATOM 885 C CA . LYS A 1 109 ? -1.274 -1.819 -4.078 1.00 85.56 109 LYS A CA 1
ATOM 886 C C . LYS A 1 109 ? -2.187 -0.616 -4.228 1.00 85.56 109 LYS A C 1
ATOM 888 O O . LYS A 1 109 ? -2.450 0.097 -3.262 1.00 85.56 109 LYS A O 1
ATOM 893 N N . MET A 1 110 ? -2.737 -0.429 -5.426 1.00 82.56 110 MET A N 1
ATOM 894 C CA . MET A 1 110 ? -3.794 0.559 -5.612 1.00 82.56 110 MET A CA 1
ATOM 895 C C . MET A 1 110 ? -5.073 0.175 -4.891 1.00 82.56 110 MET A C 1
ATOM 897 O O . MET A 1 110 ? -5.525 -0.967 -4.932 1.00 82.56 110 MET A O 1
ATOM 901 N N . GLN A 1 111 ? -5.716 1.192 -4.332 1.00 83.81 111 GLN A N 1
ATOM 902 C CA . GLN A 1 111 ? -7.109 1.171 -3.932 1.00 83.81 111 GLN A CA 1
ATOM 903 C C . GLN A 1 111 ? -7.870 2.246 -4.719 1.00 83.81 111 GLN A C 1
ATOM 905 O O . GLN A 1 111 ? -7.925 3.415 -4.339 1.00 83.81 111 GLN A O 1
ATOM 910 N N . GLY A 1 112 ? -8.513 1.839 -5.813 1.00 80.56 112 GLY A N 1
ATOM 911 C CA . GLY A 1 112 ? -9.254 2.757 -6.679 1.00 80.56 112 GLY A CA 1
ATOM 912 C C . GLY A 1 112 ? -8.325 3.657 -7.495 1.00 80.56 112 GLY A C 1
ATOM 913 O O . GLY A 1 112 ? -7.277 3.211 -7.945 1.00 80.56 112 GLY A O 1
ATOM 914 N N . LYS A 1 113 ? -8.732 4.912 -7.720 1.00 75.56 113 LYS A N 1
ATOM 915 C CA . LYS A 1 113 ? -8.018 5.827 -8.627 1.00 75.56 113 LYS A CA 1
ATOM 916 C C . LYS A 1 113 ? -6.840 6.549 -7.965 1.00 75.56 113 LYS A C 1
ATOM 918 O O . LYS A 1 113 ? -5.788 6.666 -8.570 1.00 75.56 113 LYS A O 1
ATOM 923 N N . ASN A 1 114 ? -6.987 6.975 -6.711 1.00 74.75 114 ASN A N 1
ATOM 924 C CA . ASN A 1 114 ? -6.058 7.915 -6.074 1.00 74.75 114 ASN A CA 1
ATOM 925 C C . ASN A 1 114 ? -5.528 7.468 -4.707 1.00 74.75 114 ASN A C 1
ATOM 927 O O . ASN A 1 114 ? -4.997 8.293 -3.970 1.00 74.75 114 ASN A O 1
ATOM 931 N N . LYS A 1 115 ? -5.707 6.205 -4.313 1.00 82.44 115 LYS A N 1
ATOM 932 C CA . LYS A 1 115 ? -5.206 5.726 -3.019 1.00 82.44 115 LYS A CA 1
ATOM 933 C C . LYS A 1 115 ? -4.250 4.573 -3.209 1.00 82.44 115 LYS A C 1
ATOM 935 O O . LYS A 1 115 ? -4.508 3.685 -4.015 1.00 82.44 115 LYS A O 1
ATOM 940 N N . ILE A 1 116 ? -3.201 4.569 -2.403 1.00 83.62 116 ILE A N 1
ATOM 941 C CA . ILE A 1 116 ? -2.230 3.483 -2.314 1.00 83.62 116 ILE A CA 1
ATOM 942 C C . ILE A 1 116 ? -2.396 2.854 -0.937 1.00 83.62 116 ILE A C 1
ATOM 944 O O . ILE A 1 116 ? -2.471 3.562 0.063 1.00 83.62 116 ILE A O 1
ATOM 948 N N . ILE A 1 117 ? -2.480 1.534 -0.873 1.00 86.88 117 ILE A N 1
ATOM 949 C CA . ILE A 1 117 ? -2.304 0.773 0.360 1.00 86.88 117 ILE A CA 1
ATOM 950 C C . ILE A 1 117 ? -0.851 0.326 0.387 1.00 86.88 117 ILE A C 1
ATOM 952 O O . ILE A 1 117 ? -0.397 -0.274 -0.585 1.00 86.88 117 ILE A O 1
ATOM 956 N N . VAL A 1 118 ? -0.151 0.592 1.483 1.00 86.06 118 VAL A N 1
ATOM 957 C CA . VAL A 1 118 ? 1.204 0.090 1.726 1.00 86.06 118 VAL A CA 1
ATOM 958 C C . VAL A 1 118 ? 1.196 -0.817 2.950 1.00 86.06 118 VAL A C 1
ATOM 960 O O . VAL A 1 118 ? 0.549 -0.510 3.955 1.00 86.06 118 VAL A O 1
ATOM 963 N N . GLY A 1 119 ? 1.876 -1.952 2.838 1.00 86.94 119 GLY A N 1
ATOM 964 C CA . GLY A 1 119 ? 2.072 -2.924 3.907 1.00 86.94 119 GLY A CA 1
ATOM 965 C C . GLY A 1 119 ? 3.553 -3.049 4.243 1.00 86.94 119 GLY A C 1
ATOM 966 O O . GLY A 1 119 ? 4.395 -3.060 3.345 1.00 86.94 119 GLY A O 1
ATOM 967 N N . GLY A 1 120 ? 3.874 -3.139 5.529 1.00 88.19 120 GLY A N 1
ATOM 968 C CA . GLY A 1 120 ? 5.246 -3.094 6.017 1.00 88.19 120 GLY A CA 1
ATOM 969 C C . GLY A 1 120 ? 5.358 -3.382 7.503 1.00 88.19 120 GLY A C 1
ATOM 970 O O . GLY A 1 120 ? 4.497 -4.048 8.084 1.00 88.19 120 GLY A O 1
ATOM 971 N N . PHE A 1 121 ? 6.397 -2.832 8.121 1.00 85.06 121 PHE A N 1
ATOM 972 C CA . PHE A 1 121 ? 6.562 -2.860 9.565 1.00 85.06 121 PHE A CA 1
ATOM 973 C C . PHE A 1 121 ? 6.969 -1.499 10.144 1.00 85.06 121 PHE A C 1
ATOM 975 O O . PHE A 1 121 ? 7.560 -0.654 9.471 1.00 85.06 121 PHE A O 1
ATOM 982 N N . TYR A 1 122 ? 6.625 -1.304 11.414 1.00 84.56 122 TYR A N 1
ATOM 983 C CA . TYR A 1 122 ? 6.969 -0.152 12.246 1.00 84.56 122 TYR A CA 1
ATOM 984 C C . TYR A 1 122 ? 7.165 -0.649 13.678 1.00 84.56 122 TYR A C 1
ATOM 986 O O . TYR A 1 122 ? 6.261 -1.288 14.220 1.00 84.56 122 TYR A O 1
ATOM 994 N N . ASN A 1 123 ? 8.316 -0.371 14.297 1.00 85.88 123 ASN A N 1
ATOM 995 C CA . ASN A 1 123 ? 8.646 -0.838 15.653 1.00 85.88 123 ASN A CA 1
ATOM 996 C C . ASN A 1 123 ? 8.317 -2.330 15.865 1.00 85.88 123 ASN A C 1
ATOM 998 O O . ASN A 1 123 ? 7.538 -2.666 16.755 1.00 85.88 123 ASN A O 1
ATOM 1002 N N . ASP A 1 124 ? 8.821 -3.201 14.987 1.00 83.19 124 ASP A N 1
ATOM 1003 C CA . ASP A 1 124 ? 8.584 -4.659 14.982 1.00 83.19 124 ASP A CA 1
ATOM 1004 C C . ASP A 1 124 ? 7.121 -5.112 14.810 1.00 83.19 124 ASP A C 1
ATOM 1006 O O . ASP A 1 124 ? 6.823 -6.306 14.846 1.00 83.19 124 ASP A O 1
ATOM 1010 N N . ASN A 1 125 ? 6.190 -4.186 14.580 1.00 84.44 125 ASN A N 1
ATOM 1011 C CA . ASN A 1 125 ? 4.790 -4.495 14.334 1.00 84.44 125 ASN A CA 1
ATOM 1012 C C . ASN A 1 125 ? 4.487 -4.441 12.844 1.00 84.44 125 ASN A C 1
ATOM 1014 O O . ASN A 1 125 ? 4.924 -3.530 12.143 1.00 84.44 125 ASN A O 1
ATOM 1018 N N . PHE A 1 126 ? 3.668 -5.377 12.373 1.00 87.88 126 PHE A N 1
ATOM 1019 C CA . PHE A 1 126 ? 3.088 -5.296 11.040 1.00 87.88 126 PHE A CA 1
ATOM 1020 C C . PHE A 1 126 ? 2.166 -4.075 10.934 1.00 87.88 126 PHE A C 1
ATOM 1022 O O . PHE A 1 126 ? 1.292 -3.872 11.781 1.00 87.88 126 PHE A O 1
ATOM 1029 N N . VAL A 1 127 ? 2.331 -3.289 9.871 1.00 86.94 127 VAL A N 1
ATOM 1030 C CA . VAL A 1 127 ? 1.521 -2.098 9.605 1.00 86.94 127 VAL A CA 1
ATOM 1031 C C . VAL A 1 127 ? 0.954 -2.147 8.197 1.00 86.94 127 VAL A C 1
ATOM 1033 O O . VAL A 1 127 ? 1.641 -2.482 7.236 1.00 86.94 127 VAL A O 1
ATOM 1036 N N . ILE A 1 128 ? -0.312 -1.747 8.083 1.00 89.00 128 ILE A N 1
ATOM 1037 C CA . ILE A 1 128 ? -0.931 -1.357 6.821 1.00 89.00 128 ILE A CA 1
ATOM 1038 C C . ILE A 1 128 ? -1.356 0.096 6.962 1.00 89.00 128 ILE A C 1
ATOM 1040 O O . ILE A 1 128 ? -2.100 0.436 7.883 1.00 89.00 128 ILE A O 1
ATOM 1044 N N . THR A 1 129 ? -0.936 0.940 6.028 1.00 84.75 129 THR A N 1
ATOM 1045 C CA . THR A 1 129 ? -1.438 2.310 5.929 1.00 84.75 129 THR A CA 1
ATOM 1046 C C . THR A 1 129 ? -1.932 2.611 4.523 1.00 84.75 129 THR A C 1
ATOM 1048 O O . THR A 1 129 ? -1.665 1.887 3.563 1.00 84.75 129 THR A O 1
ATOM 1051 N N . ARG A 1 130 ? -2.738 3.663 4.414 1.00 86.81 130 ARG A N 1
ATOM 1052 C CA . ARG A 1 130 ? -3.355 4.094 3.168 1.00 86.81 130 ARG A CA 1
ATOM 1053 C C . ARG A 1 130 ? -3.016 5.550 2.902 1.00 86.81 130 ARG A C 1
ATOM 1055 O O . ARG A 1 130 ? -3.313 6.410 3.722 1.00 86.81 130 ARG A O 1
ATOM 1062 N N . LEU A 1 131 ? -2.480 5.807 1.720 1.00 82.50 131 LEU A N 1
ATOM 1063 C CA . LEU A 1 131 ? -1.948 7.091 1.282 1.00 82.50 131 LEU A CA 1
ATOM 1064 C C . LEU A 1 131 ? -2.797 7.655 0.143 1.00 82.50 131 LEU A C 1
ATOM 1066 O O . LEU A 1 131 ? -3.404 6.893 -0.615 1.00 82.50 131 LEU A O 1
ATOM 1070 N N . ASN A 1 132 ? -2.840 8.981 0.011 1.00 81.88 132 ASN A N 1
ATOM 1071 C CA . ASN A 1 132 ? -3.517 9.662 -1.093 1.00 81.88 132 ASN A CA 1
ATOM 1072 C C . ASN A 1 132 ? -2.503 10.060 -2.166 1.00 81.88 132 ASN A C 1
ATOM 1074 O O . ASN A 1 132 ? -1.756 11.010 -1.992 1.00 81.88 132 ASN A O 1
ATOM 1078 N N . ALA A 1 133 ? -2.513 9.375 -3.300 1.00 75.38 133 ALA A N 1
ATOM 1079 C CA . ALA A 1 133 ? -1.514 9.536 -4.345 1.00 75.38 133 ALA A CA 1
ATOM 1080 C C . ALA A 1 133 ? -1.490 10.905 -5.044 1.00 75.38 133 ALA A C 1
ATOM 1082 O O . ALA A 1 133 ? -0.602 11.156 -5.846 1.00 75.38 133 ALA A O 1
ATOM 1083 N N . ASN A 1 134 ? -2.465 11.772 -4.771 1.00 71.12 134 ASN A N 1
ATOM 1084 C CA . ASN A 1 134 ? -2.485 13.132 -5.304 1.00 71.12 134 ASN A CA 1
ATOM 1085 C C . ASN A 1 134 ? -1.866 14.160 -4.335 1.00 71.12 134 ASN A C 1
ATOM 1087 O O . ASN A 1 134 ? -1.815 15.342 -4.669 1.00 71.12 134 ASN A O 1
ATOM 1091 N N . SER A 1 135 ? -1.445 13.745 -3.135 1.00 63.66 135 SER A N 1
ATOM 1092 C CA . SER A 1 135 ? -0.758 14.612 -2.172 1.00 63.66 135 SER A CA 1
ATOM 1093 C C . SER A 1 135 ? 0.679 14.860 -2.641 1.00 63.66 135 SER A C 1
ATOM 1095 O O . SER A 1 135 ? 1.443 13.912 -2.775 1.00 63.66 135 SER A O 1
ATOM 1097 N N . LYS A 1 136 ? 1.040 16.116 -2.926 1.00 53.09 136 LYS A N 1
ATOM 1098 C CA . LYS A 1 136 ? 2.411 16.505 -3.307 1.00 53.09 136 LYS A CA 1
ATOM 1099 C C . LYS A 1 136 ? 3.313 16.622 -2.076 1.00 53.09 136 LYS A C 1
ATOM 1101 O O . LYS A 1 136 ? 2.840 17.002 -1.007 1.00 53.09 136 LYS A O 1
ATOM 1106 N N . SER A 1 137 ? 4.618 16.384 -2.249 1.00 47.81 137 SER A N 1
ATOM 1107 C CA . SER A 1 137 ? 5.635 16.624 -1.215 1.00 47.81 137 SER A CA 1
ATOM 1108 C C . SER A 1 137 ? 5.489 18.006 -0.579 1.00 47.81 137 SER A C 1
ATOM 1110 O O . SER A 1 137 ? 5.479 19.016 -1.287 1.00 47.81 137 SER A O 1
ATOM 1112 N N . GLY A 1 138 ? 5.446 18.051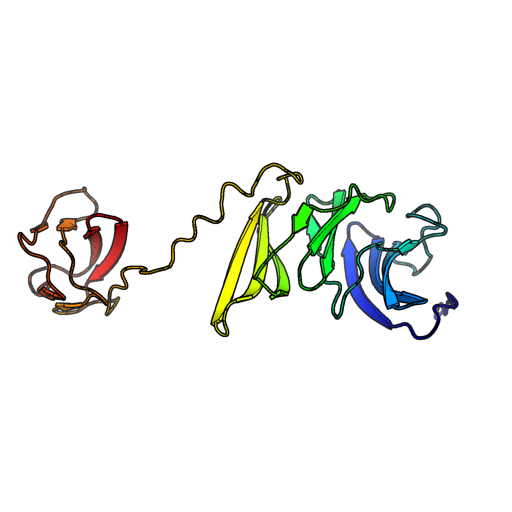 0.752 1.00 45.16 138 GLY A N 1
ATOM 1113 C CA . GLY A 1 138 ? 5.389 19.291 1.531 1.00 45.16 138 GLY A CA 1
ATOM 1114 C C . GLY A 1 138 ? 3.982 19.703 1.963 1.00 45.16 138 GLY A C 1
ATOM 1115 O O . GLY A 1 138 ? 3.853 20.506 2.882 1.00 45.16 138 GLY A O 1
ATOM 1116 N N . GLU A 1 139 ? 2.936 19.104 1.394 1.00 42.53 139 GLU A N 1
ATOM 1117 C CA . GLU A 1 139 ? 1.721 18.890 2.170 1.00 42.53 139 GLU A CA 1
ATOM 1118 C C . GLU A 1 139 ? 1.989 17.629 2.978 1.00 42.53 139 GLU A C 1
ATOM 1120 O O . GLU A 1 139 ? 1.961 16.525 2.431 1.00 42.53 139 GLU A O 1
ATOM 1125 N N . ASP A 1 140 ? 2.333 17.798 4.260 1.00 40.72 140 ASP A N 1
ATOM 1126 C CA . ASP A 1 140 ? 2.251 16.709 5.234 1.00 40.72 140 ASP A CA 1
ATOM 1127 C C . ASP A 1 140 ? 1.017 15.876 4.867 1.00 40.72 140 ASP A C 1
ATOM 1129 O O . ASP A 1 140 ? -0.061 16.472 4.729 1.00 40.72 140 ASP A O 1
ATOM 1133 N N . PRO A 1 141 ? 1.109 14.548 4.663 1.00 45.69 141 PRO A N 1
ATOM 1134 C CA . PRO A 1 141 ? -0.082 13.716 4.673 1.00 45.69 141 PRO A CA 1
ATOM 1135 C C . PRO A 1 141 ? -0.710 13.939 6.045 1.00 45.69 141 PRO A C 1
ATOM 1137 O O . PRO A 1 141 ? -0.255 13.358 7.019 1.00 45.69 141 PRO A O 1
ATOM 1140 N N . ALA A 1 142 ? -1.639 14.896 6.085 1.00 38.81 142 ALA A N 1
ATOM 1141 C CA . ALA A 1 142 ? -2.002 15.746 7.207 1.00 38.81 142 ALA A CA 1
ATOM 1142 C C . ALA A 1 142 ? -1.666 15.129 8.550 1.00 38.81 142 ALA A C 1
ATOM 1144 O O . ALA A 1 142 ? -2.538 14.489 9.116 1.00 38.81 142 ALA A O 1
ATOM 1145 N N . SER A 1 143 ? -0.436 15.314 9.036 1.00 39.22 143 SER A N 1
ATOM 1146 C CA . SER A 1 143 ? 0.085 14.585 10.182 1.00 39.22 143 SER A CA 1
ATOM 1147 C C . SER A 1 143 ? -0.116 13.060 10.058 1.00 39.22 143 SER A C 1
ATOM 1149 O O . SER A 1 143 ? -1.212 12.499 10.004 1.00 39.22 143 SER A O 1
ATOM 1151 N N . LEU A 1 144 ? 0.961 12.317 10.249 1.00 42.22 144 LEU A N 1
ATOM 1152 C CA . LEU A 1 144 ? 0.798 11.221 11.184 1.00 42.22 144 LEU A CA 1
ATOM 1153 C C . LEU A 1 144 ? 0.293 11.888 12.473 1.00 42.22 144 LEU A C 1
ATOM 1155 O O . LEU A 1 144 ? 1.089 12.296 13.318 1.00 42.22 144 LEU A O 1
ATOM 1159 N N . GLU A 1 145 ? -1.027 12.015 12.656 1.00 39.34 145 GLU A N 1
ATOM 1160 C CA . GLU A 1 145 ? -1.556 11.745 13.973 1.00 39.34 145 GLU A CA 1
ATOM 1161 C C . GLU A 1 145 ? -0.990 10.361 14.259 1.00 39.34 145 GLU A C 1
ATOM 1163 O O . GLU A 1 145 ? -1.515 9.328 13.838 1.00 39.34 145 GLU A O 1
ATOM 1168 N N . LYS A 1 146 ? 0.157 10.370 14.942 1.00 37.88 146 LYS A N 1
ATOM 1169 C CA . LYS A 1 146 ? 0.544 9.431 15.972 1.00 37.88 146 LYS A CA 1
ATOM 1170 C C . LYS A 1 146 ? -0.658 9.340 16.916 1.00 37.88 146 LYS A C 1
ATOM 1172 O O . LYS A 1 146 ? -0.591 9.702 18.083 1.00 37.88 146 LYS A O 1
ATOM 1177 N N . ASN A 1 147 ? -1.768 8.793 16.429 1.00 39.56 147 ASN A N 1
ATOM 1178 C CA . ASN A 1 147 ? -2.565 7.892 17.206 1.00 39.56 147 ASN A CA 1
ATOM 1179 C C . ASN A 1 147 ? -1.589 6.759 17.482 1.00 39.56 147 ASN A C 1
ATOM 1181 O O . ASN A 1 147 ? -1.496 5.787 16.741 1.00 39.56 147 ASN A O 1
ATOM 1185 N N . GLN A 1 148 ? -0.783 6.945 18.530 1.00 40.22 148 GLN A N 1
ATOM 1186 C CA . GLN A 1 148 ? -0.396 5.848 19.384 1.00 40.22 148 GLN A CA 1
ATOM 1187 C C . GLN A 1 148 ? -1.708 5.107 19.607 1.00 40.22 148 GLN A C 1
ATOM 1189 O O . GLN A 1 148 ? -2.597 5.624 20.281 1.00 40.22 148 GLN A O 1
ATOM 1194 N N . LEU A 1 149 ? -1.904 4.015 18.866 1.00 44.44 149 LEU A N 1
ATOM 1195 C CA . LEU A 1 149 ? -3.149 3.271 18.840 1.00 44.44 149 LEU A CA 1
ATOM 1196 C C . LEU A 1 149 ? -3.292 2.587 20.204 1.00 44.44 149 LEU A C 1
ATOM 1198 O O . LEU A 1 149 ? -3.185 1.372 20.309 1.00 44.44 149 LEU A O 1
ATOM 1202 N N . ASN A 1 150 ? -3.657 3.347 21.235 1.00 49.16 150 ASN A N 1
ATOM 1203 C CA . ASN A 1 150 ? -4.607 2.868 22.224 1.00 49.16 150 ASN A CA 1
ATOM 1204 C C . ASN A 1 150 ? -5.968 2.833 21.521 1.00 49.16 150 ASN A C 1
ATOM 1206 O O . ASN A 1 150 ? -6.887 3.592 21.812 1.00 49.16 150 ASN A O 1
ATOM 1210 N N . THR A 1 151 ? -6.085 2.003 20.481 1.00 62.66 151 THR A N 1
ATOM 1211 C CA . THR A 1 151 ? -7.383 1.741 19.884 1.00 62.66 151 THR A CA 1
ATOM 1212 C C . THR A 1 151 ? -8.147 0.905 20.872 1.00 62.66 151 THR A C 1
ATOM 1214 O O . THR A 1 151 ? -7.865 -0.288 21.021 1.00 62.66 151 THR A O 1
ATOM 1217 N N . LEU A 1 152 ? -9.129 1.532 21.511 1.00 74.12 152 LEU A N 1
ATOM 1218 C CA . LEU A 1 152 ? -10.167 0.823 22.227 1.00 74.12 152 LEU A CA 1
ATOM 1219 C C . LEU A 1 152 ? -10.668 -0.334 21.347 1.00 74.12 152 LEU A C 1
ATOM 1221 O O . LEU A 1 152 ? -11.185 -0.131 20.242 1.00 74.12 152 LEU A O 1
ATOM 1225 N N . SER A 1 153 ? -10.432 -1.545 21.832 1.00 85.38 153 SER A N 1
ATOM 1226 C CA . SER A 1 153 ? -10.774 -2.815 21.213 1.00 85.38 153 SER A CA 1
ATOM 1227 C C . SER A 1 153 ? -11.925 -3.421 21.986 1.00 85.38 153 SER A C 1
ATOM 1229 O O . SER A 1 153 ? -11.912 -3.443 23.215 1.00 85.38 153 SER A O 1
ATOM 1231 N N . ILE A 1 154 ? -12.918 -3.907 21.251 1.00 89.62 154 ILE A N 1
ATOM 1232 C CA . ILE A 1 154 ? -14.211 -4.299 21.798 1.00 89.62 154 ILE A CA 1
ATOM 1233 C C . ILE A 1 154 ? -14.499 -5.727 21.352 1.00 89.62 154 ILE A C 1
ATOM 1235 O O . ILE A 1 154 ? -14.502 -6.008 20.151 1.00 89.62 154 ILE A O 1
ATOM 1239 N N . TYR A 1 155 ? -14.698 -6.629 22.308 1.00 93.38 155 TYR A N 1
ATOM 1240 C CA . TYR A 1 155 ? -14.795 -8.065 22.055 1.00 93.38 155 TYR A CA 1
ATOM 1241 C C . TYR A 1 155 ? -15.712 -8.762 23.073 1.00 93.38 155 TYR A C 1
ATOM 1243 O O . TYR A 1 155 ? -15.861 -8.277 24.186 1.00 93.38 155 TYR A O 1
ATOM 1251 N N . PRO A 1 156 ? -16.313 -9.914 22.743 1.00 92.94 156 PRO A N 1
ATOM 1252 C CA . PRO A 1 156 ? -16.354 -10.514 21.414 1.00 92.94 156 PRO A CA 1
ATOM 1253 C C . PRO A 1 156 ? -17.266 -9.721 20.464 1.00 92.94 156 PRO A C 1
ATOM 1255 O O . PRO A 1 156 ? -18.095 -8.924 20.888 1.00 92.94 156 PRO A O 1
ATOM 1258 N N . ASN A 1 157 ? -17.090 -9.919 19.163 1.00 91.62 157 ASN A N 1
ATOM 1259 C CA . ASN A 1 157 ? -18.020 -9.444 18.144 1.00 91.62 157 ASN A CA 1
ATOM 1260 C C . ASN A 1 157 ? -18.097 -10.516 17.039 1.00 91.62 157 ASN A C 1
ATOM 1262 O O . ASN A 1 157 ? -17.099 -10.684 16.335 1.00 91.62 157 ASN A O 1
ATOM 1266 N N . PRO A 1 158 ? -19.224 -11.237 16.871 1.00 96.06 158 PRO A N 1
ATOM 1267 C CA . PRO A 1 158 ? -20.508 -11.063 17.565 1.00 96.06 158 PRO A CA 1
ATOM 1268 C C . PRO A 1 158 ? -20.469 -11.344 19.079 1.00 96.06 158 PRO A C 1
ATOM 1270 O O . PRO A 1 158 ? -19.620 -12.089 19.565 1.00 96.06 158 PRO A O 1
ATOM 1273 N N . ALA A 1 159 ? -21.365 -10.705 19.830 1.00 95.88 159 ALA A N 1
ATOM 1274 C CA . ALA A 1 159 ? -21.421 -10.743 21.287 1.00 95.88 159 ALA A CA 1
ATOM 1275 C C . ALA A 1 159 ? -22.700 -11.421 21.791 1.00 95.88 159 ALA A C 1
ATOM 1277 O O . ALA A 1 159 ? -23.781 -11.176 21.260 1.00 95.88 159 ALA A O 1
ATOM 1278 N N . LYS A 1 160 ? -22.584 -12.238 22.846 1.00 96.19 160 LYS A N 1
ATOM 1279 C CA . LYS A 1 160 ? -23.724 -12.908 23.495 1.00 96.19 160 LYS A CA 1
ATOM 1280 C C . LYS A 1 160 ? -24.229 -12.125 24.698 1.00 96.19 160 LYS A C 1
ATOM 1282 O O . LYS A 1 160 ? -25.234 -11.441 24.579 1.00 96.19 160 LYS A O 1
ATOM 1287 N N . ASP A 1 161 ? -23.521 -12.190 25.822 1.00 96.31 161 ASP A N 1
ATOM 1288 C CA . ASP A 1 161 ? -24.030 -11.648 27.090 1.00 96.31 161 ASP A CA 1
ATOM 1289 C C . ASP A 1 161 ? -23.236 -10.459 27.611 1.00 96.31 161 ASP A C 1
ATOM 1291 O O . ASP A 1 161 ? -23.798 -9.595 28.277 1.00 96.31 161 ASP A O 1
ATOM 1295 N N . ASN A 1 162 ? -21.941 -10.395 27.312 1.00 95.69 162 ASN A N 1
ATOM 1296 C CA . ASN A 1 162 ? -21.062 -9.329 27.772 1.00 95.69 162 ASN A CA 1
ATOM 1297 C C . ASN A 1 162 ? -20.187 -8.839 26.623 1.00 95.69 162 ASN A C 1
ATOM 1299 O O . ASN A 1 162 ? -19.792 -9.614 25.749 1.00 95.69 162 ASN A O 1
ATOM 1303 N N . LEU A 1 163 ? -19.882 -7.551 26.670 1.00 94.94 163 LEU A N 1
ATOM 1304 C CA . LEU A 1 163 ? -18.935 -6.872 25.805 1.00 94.94 163 LEU A CA 1
ATOM 1305 C C . LEU A 1 163 ? -17.772 -6.394 26.676 1.00 94.94 163 LEU A C 1
ATOM 1307 O O . LEU A 1 163 ? -18.009 -5.807 27.728 1.00 94.94 163 LEU A O 1
ATOM 1311 N N . TYR A 1 164 ? -16.544 -6.652 26.255 1.00 94.75 164 TYR A N 1
ATOM 1312 C CA . TYR A 1 164 ? -15.309 -6.352 26.972 1.00 94.75 164 TYR A CA 1
ATOM 1313 C C . TYR A 1 164 ? -14.463 -5.347 26.202 1.00 94.75 164 TYR A C 1
ATOM 1315 O O . TYR A 1 164 ? -14.521 -5.276 24.972 1.00 94.75 164 TYR A O 1
ATOM 1323 N N . PHE A 1 165 ? -13.653 -4.609 26.950 1.00 92.06 165 PHE A N 1
ATOM 1324 C CA . PHE A 1 165 ? -12.764 -3.565 26.463 1.00 92.06 165 PHE A CA 1
ATOM 1325 C C . PHE A 1 165 ? -11.310 -3.917 26.797 1.00 92.06 165 PHE A C 1
ATOM 1327 O O . PHE A 1 165 ? -11.028 -4.617 27.773 1.00 92.06 165 PHE A O 1
ATOM 1334 N N . ASN A 1 166 ? -10.359 -3.460 25.986 1.00 86.00 166 ASN A N 1
ATOM 1335 C CA . ASN A 1 166 ? -8.926 -3.592 26.288 1.00 86.00 166 ASN A CA 1
ATOM 1336 C C . ASN A 1 166 ? -8.430 -2.582 27.342 1.00 86.00 166 ASN A C 1
ATOM 1338 O O . ASN A 1 166 ? -7.349 -2.776 27.891 1.00 86.00 166 ASN A O 1
ATOM 1342 N N . GLU A 1 167 ? -9.221 -1.557 27.662 1.00 87.06 167 GLU A N 1
ATOM 1343 C CA . GLU A 1 167 ? -8.948 -0.551 28.693 1.00 87.06 167 GLU A CA 1
ATOM 1344 C C . GLU A 1 167 ? -10.237 -0.148 29.430 1.00 87.06 167 GLU A C 1
ATOM 1346 O O . GLU A 1 167 ? -11.340 -0.451 28.976 1.00 87.06 167 GLU A O 1
ATOM 1351 N N . GLU A 1 168 ? -10.109 0.494 30.594 1.00 91.56 168 GLU A N 1
ATOM 1352 C CA . GLU A 1 168 ? -11.266 1.032 31.319 1.00 91.56 168 GLU A CA 1
ATOM 1353 C C . GLU A 1 168 ? -11.770 2.300 30.635 1.00 91.56 168 GLU A C 1
ATOM 1355 O O . GLU A 1 168 ? -11.014 3.247 30.433 1.00 91.56 168 GLU A O 1
ATOM 1360 N N . THR A 1 169 ? -13.053 2.331 30.280 1.00 91.12 169 THR A N 1
ATOM 1361 C CA . THR A 1 169 ? -13.644 3.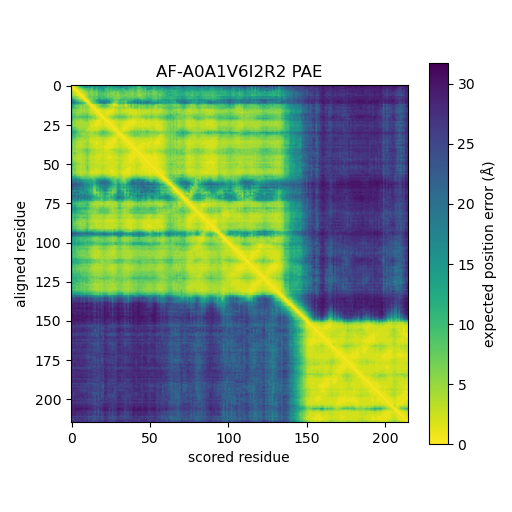471 29.569 1.00 91.12 169 THR A CA 1
ATOM 1362 C C . THR A 1 169 ? -15.121 3.640 29.905 1.00 91.12 169 THR A C 1
ATOM 1364 O O . THR A 1 169 ? -15.788 2.690 30.330 1.00 91.12 169 THR A O 1
ATOM 1367 N N . GLN A 1 170 ? -15.637 4.859 29.741 1.00 94.25 170 GLN A N 1
ATOM 1368 C CA . GLN A 1 170 ? -17.073 5.107 29.787 1.00 94.25 170 GLN A CA 1
ATOM 1369 C C . GLN A 1 170 ? -17.706 4.683 28.462 1.00 94.25 170 GLN A C 1
ATOM 1371 O O . GLN A 1 170 ? -17.167 4.944 27.386 1.00 94.25 170 GLN A O 1
ATOM 1376 N N . ALA A 1 171 ? -18.850 4.010 28.538 1.00 94.00 171 ALA A N 1
ATOM 1377 C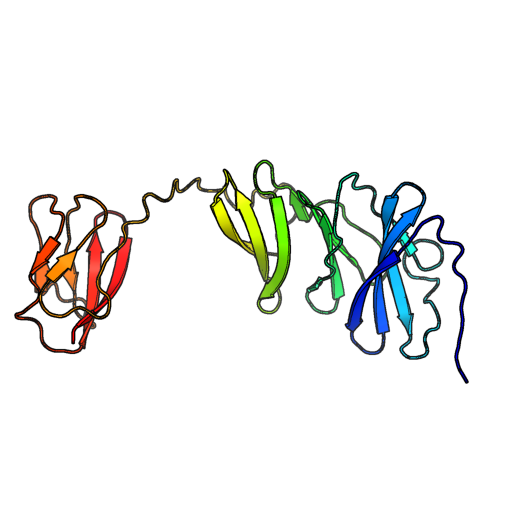 CA . ALA A 1 171 ? -19.495 3.417 27.378 1.00 94.00 171 ALA A CA 1
ATOM 1378 C C . ALA A 1 171 ? -20.999 3.701 27.348 1.00 94.00 171 ALA A C 1
ATOM 1380 O O . ALA A 1 171 ? -21.710 3.540 28.340 1.00 94.00 171 ALA A O 1
ATOM 1381 N N . GLU A 1 172 ? -21.491 4.049 26.165 1.00 96.25 172 GLU A N 1
ATOM 1382 C CA . GLU A 1 172 ? -22.901 4.172 25.815 1.00 96.25 172 GLU A CA 1
ATOM 1383 C C . GLU A 1 172 ? -23.240 3.140 24.735 1.00 96.25 172 GLU A C 1
ATOM 1385 O O . GLU A 1 172 ? -22.600 3.105 23.686 1.00 96.25 172 GLU A O 1
ATOM 1390 N N . ILE A 1 173 ? -24.260 2.312 24.960 1.00 96.88 173 ILE A N 1
ATOM 1391 C CA . ILE A 1 173 ? -24.805 1.420 23.931 1.00 96.88 173 ILE A CA 1
ATOM 1392 C C . ILE A 1 173 ? -25.983 2.113 23.263 1.00 96.88 173 ILE A C 1
ATOM 1394 O O . ILE A 1 173 ? -26.908 2.569 23.935 1.00 96.88 173 ILE A O 1
ATOM 1398 N N . ILE A 1 174 ? -25.957 2.161 21.938 1.00 97.19 174 ILE A N 1
ATOM 1399 C CA . ILE A 1 174 ? -26.882 2.911 21.097 1.00 97.19 174 ILE A CA 1
ATOM 1400 C C . ILE A 1 174 ? -27.436 1.981 20.012 1.00 97.19 174 ILE A C 1
ATOM 1402 O O . ILE A 1 174 ? -26.703 1.168 19.442 1.00 97.19 174 ILE A O 1
ATOM 1406 N N . ASP A 1 175 ? -28.732 2.074 19.720 1.00 96.44 175 ASP A N 1
ATOM 1407 C CA . ASP A 1 175 ? -29.339 1.350 18.598 1.00 96.44 175 ASP A CA 1
ATOM 1408 C C . ASP A 1 175 ? -29.185 2.069 17.246 1.00 96.44 175 ASP A C 1
ATOM 1410 O O . ASP A 1 175 ? -28.618 3.158 17.144 1.00 96.44 175 ASP A O 1
ATOM 1414 N N . ILE A 1 176 ? -29.698 1.451 16.178 1.00 94.94 176 ILE A N 1
ATOM 1415 C CA . ILE A 1 176 ? -29.626 1.996 14.813 1.00 94.94 176 ILE A CA 1
ATOM 1416 C C . ILE A 1 176 ? -30.424 3.296 14.627 1.00 94.94 176 ILE A C 1
ATOM 1418 O O . ILE A 1 176 ? -30.207 4.006 13.649 1.00 94.94 176 ILE A O 1
ATOM 1422 N N . GLN A 1 177 ? -31.347 3.610 15.540 1.00 95.25 177 GLN A N 1
ATOM 1423 C CA . GLN A 1 177 ? -32.108 4.857 15.557 1.00 95.25 177 GLN A CA 1
ATOM 1424 C C . GLN A 1 177 ? -31.424 5.944 16.400 1.00 95.25 177 GLN A C 1
ATOM 1426 O O . GLN A 1 177 ? -31.977 7.032 16.549 1.00 95.25 177 GLN A O 1
ATOM 1431 N N . GLY A 1 178 ? -30.242 5.672 16.962 1.00 91.62 178 GLY A N 1
ATOM 1432 C CA . GLY A 1 178 ? -29.511 6.618 17.800 1.00 91.62 178 GLY A CA 1
ATOM 1433 C C . GLY A 1 178 ? -30.014 6.691 19.245 1.00 91.62 178 GLY A C 1
ATOM 1434 O O . GLY A 1 178 ? -29.619 7.598 19.977 1.00 91.62 178 GLY A O 1
ATOM 1435 N N . ARG A 1 179 ? -30.881 5.771 19.687 1.00 95.69 179 ARG A N 1
ATOM 1436 C CA . ARG A 1 179 ? -31.391 5.762 21.064 1.00 95.69 179 ARG A CA 1
ATOM 1437 C C . ARG A 1 179 ? -30.373 5.115 21.993 1.00 95.69 179 ARG A C 1
ATOM 1439 O O . ARG A 1 179 ? -29.925 4.000 21.734 1.00 95.69 179 ARG A O 1
ATOM 1446 N N . VAL A 1 180 ? -30.051 5.794 23.093 1.00 96.19 180 VAL A N 1
ATOM 1447 C CA . VAL A 1 180 ? -29.176 5.263 24.148 1.00 96.19 180 VAL A CA 1
ATOM 1448 C C . VAL A 1 180 ? -29.945 4.214 24.950 1.00 96.19 180 VAL A C 1
ATOM 1450 O O . VAL A 1 180 ? -30.947 4.523 25.591 1.00 96.19 180 VAL A O 1
ATOM 1453 N N . LEU A 1 181 ? -29.482 2.969 24.896 1.00 95.94 181 LEU A N 1
ATOM 1454 C CA . LEU A 1 181 ? -30.066 1.823 25.596 1.00 95.94 181 LEU A CA 1
ATOM 1455 C C . LEU A 1 181 ? -29.374 1.533 26.926 1.00 95.94 181 LEU A C 1
ATOM 1457 O O . LEU A 1 181 ? -29.986 0.975 27.833 1.00 95.94 181 LEU A O 1
ATOM 1461 N N . TYR A 1 182 ? -28.097 1.890 27.034 1.00 94.62 182 TYR A N 1
ATOM 1462 C CA . TYR A 1 182 ? -27.297 1.698 28.234 1.00 94.62 182 TYR A CA 1
ATOM 1463 C C . TYR A 1 182 ? -26.192 2.749 28.295 1.00 94.62 182 TYR A C 1
ATOM 1465 O O . TYR A 1 182 ? -25.682 3.157 27.253 1.00 94.62 182 TYR A O 1
ATOM 1473 N N . LYS A 1 183 ? -25.813 3.173 29.502 1.00 95.00 183 LYS A N 1
ATOM 1474 C CA . LYS A 1 183 ? -24.724 4.123 29.736 1.00 95.00 183 LYS A CA 1
ATOM 1475 C C . LYS A 1 183 ? -24.038 3.817 31.062 1.00 95.00 183 LYS A C 1
ATOM 1477 O O . LYS A 1 183 ? -24.720 3.664 32.074 1.00 95.00 183 LYS A O 1
ATOM 1482 N N . THR A 1 184 ? -22.711 3.761 31.063 1.00 93.31 184 THR A N 1
ATOM 1483 C CA . THR A 1 184 ? -21.921 3.685 32.295 1.00 93.31 184 THR A CA 1
ATOM 1484 C C . THR A 1 184 ? -21.649 5.090 32.830 1.00 93.31 184 THR A C 1
ATOM 1486 O O . THR A 1 184 ? -21.479 6.040 32.067 1.00 93.31 184 THR A O 1
ATOM 1489 N N . THR A 1 185 ? -21.641 5.241 34.153 1.00 90.50 185 THR A N 1
ATOM 1490 C CA . THR A 1 185 ? -21.246 6.490 34.830 1.00 90.50 185 THR A CA 1
ATOM 1491 C C . THR A 1 185 ? -19.766 6.505 35.200 1.00 90.50 185 THR A C 1
ATOM 1493 O O . THR A 1 185 ? -19.172 7.569 35.325 1.00 90.50 185 THR A O 1
ATOM 1496 N N . GLU A 1 186 ? -19.174 5.325 35.363 1.00 92.69 186 GLU A N 1
ATOM 1497 C CA . GLU A 1 186 ? -17.759 5.124 35.663 1.00 92.69 186 GLU A CA 1
ATOM 1498 C C . GLU A 1 186 ? -17.070 4.414 34.494 1.00 92.69 186 GLU A C 1
ATOM 1500 O O . GLU A 1 186 ? -17.727 3.816 33.629 1.00 92.69 186 GLU A O 1
ATOM 1505 N N . ALA A 1 187 ? -15.741 4.507 34.462 1.00 93.19 187 ALA A N 1
ATOM 1506 C CA . ALA A 1 187 ? -14.933 3.758 33.517 1.00 93.19 187 ALA A CA 1
ATOM 1507 C C . ALA A 1 187 ? -14.937 2.277 33.918 1.00 93.19 187 ALA A C 1
ATOM 1509 O O . ALA A 1 187 ? -14.647 1.932 35.060 1.00 93.19 187 ALA A O 1
ATOM 1510 N N . VAL A 1 188 ? -15.302 1.396 32.989 1.00 94.06 188 VAL A N 1
ATOM 1511 C CA . VAL A 1 188 ? -15.408 -0.051 33.231 1.00 94.06 188 VAL A CA 1
ATOM 1512 C C . VAL A 1 188 ? -14.657 -0.816 32.151 1.00 94.06 188 VAL A C 1
ATOM 1514 O O . VAL A 1 188 ? -14.407 -0.269 31.082 1.00 94.06 188 VAL A O 1
ATOM 1517 N N . LYS A 1 189 ? -14.327 -2.092 32.393 1.00 94.38 189 LYS A N 1
ATOM 1518 C CA . LYS A 1 189 ? -13.762 -3.000 31.369 1.00 94.38 189 LYS A CA 1
ATOM 1519 C C . LYS A 1 189 ? -14.800 -3.826 30.618 1.00 94.38 189 LYS A C 1
ATOM 1521 O O . LYS A 1 189 ? -14.442 -4.566 29.703 1.00 94.38 189 LYS A O 1
ATOM 1526 N N . SER A 1 190 ? -16.064 -3.767 31.027 1.00 94.88 190 SER A N 1
ATOM 1527 C CA . SER A 1 190 ? -17.111 -4.572 30.409 1.00 94.88 190 SER A CA 1
ATOM 1528 C C . SER A 1 190 ? -18.507 -4.020 30.637 1.00 94.88 190 SER A C 1
ATOM 1530 O O . SER A 1 190 ? -18.778 -3.415 31.672 1.00 94.88 190 SER A O 1
ATOM 1532 N N . VAL A 1 191 ? -19.411 -4.336 29.715 1.00 95.62 191 VAL A N 1
ATOM 1533 C CA . VAL A 1 191 ? -20.841 -4.035 29.794 1.00 95.62 191 VAL A CA 1
ATOM 1534 C C . VAL A 1 191 ? -21.645 -5.312 29.573 1.00 95.62 191 VAL A C 1
ATOM 1536 O O . VAL A 1 191 ? -21.389 -6.063 28.631 1.00 95.62 191 VAL A O 1
ATOM 1539 N N . ASN A 1 192 ? -22.642 -5.543 30.427 1.00 95.81 192 ASN A N 1
ATOM 1540 C CA . ASN A 1 192 ? -23.607 -6.617 30.232 1.00 95.81 192 ASN A CA 1
ATOM 1541 C C . ASN A 1 192 ? -24.672 -6.198 29.206 1.00 95.81 192 ASN A C 1
ATOM 1543 O O . ASN A 1 192 ? -25.298 -5.148 29.332 1.00 95.81 192 ASN A O 1
ATOM 1547 N N . ILE A 1 193 ? -24.870 -7.037 28.194 1.00 96.31 193 ILE A N 1
ATOM 1548 C CA . ILE A 1 193 ? -25.772 -6.822 27.058 1.00 96.31 193 ILE A CA 1
ATOM 1549 C C . ILE A 1 193 ? -26.762 -7.982 26.872 1.00 96.31 193 ILE A C 1
ATOM 1551 O O . ILE A 1 193 ? -27.410 -8.064 25.829 1.00 96.31 193 ILE A O 1
ATOM 1555 N N . SER A 1 194 ? -26.902 -8.883 27.851 1.00 96.31 194 SER A N 1
ATOM 1556 C CA . SER A 1 194 ? -27.757 -10.078 27.729 1.00 96.31 194 SER A CA 1
ATOM 1557 C C . SER A 1 194 ? -29.234 -9.736 27.504 1.00 96.31 194 SER A C 1
ATOM 1559 O O . SER A 1 194 ? -29.954 -10.485 26.850 1.00 96.31 194 SER A O 1
ATOM 1561 N N . ASN A 1 195 ? -29.672 -8.569 27.983 1.00 95.12 195 ASN A N 1
ATOM 1562 C CA . ASN A 1 195 ? -31.038 -8.067 27.814 1.00 95.12 195 ASN A CA 1
ATOM 1563 C C . ASN A 1 195 ? -31.310 -7.454 26.427 1.00 95.12 195 ASN A C 1
ATOM 1565 O O . ASN A 1 195 ? -32.454 -7.107 26.124 1.00 95.12 195 ASN A O 1
ATOM 1569 N N . LEU A 1 196 ? -30.283 -7.278 25.589 1.00 96.38 196 LEU A N 1
ATOM 1570 C CA . LEU A 1 196 ? -30.456 -6.789 24.224 1.00 96.38 196 LEU A CA 1
ATOM 1571 C C . LEU A 1 196 ? -30.945 -7.921 23.317 1.00 96.38 196 LEU A C 1
ATOM 1573 O O . LEU A 1 196 ? -30.533 -9.072 23.447 1.00 96.38 196 LEU A O 1
ATOM 1577 N N . LYS A 1 197 ? -31.817 -7.588 22.366 1.00 96.56 197 LYS A N 1
ATOM 1578 C CA . LYS A 1 197 ? -32.223 -8.531 21.318 1.00 96.56 197 LYS A CA 1
ATOM 1579 C C . LYS A 1 197 ? -31.097 -8.692 20.300 1.00 96.56 197 LYS A C 1
ATOM 1581 O O . LYS A 1 197 ? -30.297 -7.780 20.122 1.00 96.56 197 LYS A O 1
ATOM 1586 N N . SER A 1 198 ? -31.079 -9.814 19.592 1.00 96.94 198 SER A N 1
ATOM 1587 C CA . SER A 1 198 ? -30.178 -10.033 18.461 1.00 96.94 198 SER A CA 1
ATOM 1588 C C . SER A 1 198 ? -30.305 -8.899 17.439 1.00 96.94 198 SER A C 1
ATOM 1590 O O . SER A 1 198 ? -31.419 -8.508 17.074 1.00 96.94 198 SER A O 1
ATOM 1592 N N . GLY A 1 199 ? -29.183 -8.348 16.979 1.00 96.56 199 GLY A N 1
ATOM 1593 C CA . GLY A 1 199 ? -29.197 -7.185 16.094 1.00 96.56 199 GLY A CA 1
ATOM 1594 C C . GLY A 1 199 ? -27.885 -6.410 16.033 1.00 96.56 199 GLY A C 1
ATOM 1595 O O . GLY A 1 199 ? -26.869 -6.806 16.600 1.00 96.56 199 GLY A O 1
ATOM 1596 N N . ILE A 1 200 ? -27.909 -5.290 15.310 1.00 97.44 200 ILE A N 1
ATOM 1597 C CA . ILE A 1 200 ? -26.764 -4.385 15.164 1.00 97.44 200 ILE A CA 1
ATOM 1598 C C . ILE A 1 200 ? -26.901 -3.237 16.160 1.00 97.44 200 ILE A C 1
ATOM 1600 O O . ILE A 1 200 ? -27.950 -2.597 16.232 1.00 97.44 200 ILE A O 1
ATOM 1604 N N . TYR A 1 201 ? -25.811 -2.952 16.864 1.00 97.75 201 TYR A N 1
ATOM 1605 C CA . TYR A 1 201 ? -25.713 -1.874 17.837 1.00 97.75 201 TYR A CA 1
ATOM 1606 C C . TYR A 1 201 ? -24.408 -1.106 17.654 1.00 97.75 201 TYR A C 1
ATOM 1608 O O . TYR A 1 201 ? -23.458 -1.572 17.015 1.00 97.75 201 TYR A O 1
ATOM 1616 N N . PHE A 1 202 ? -24.360 0.078 18.246 1.00 96.81 202 PHE A N 1
ATOM 1617 C CA . PHE A 1 202 ? -23.164 0.893 18.341 1.00 96.81 202 PHE A CA 1
ATOM 1618 C C . PHE A 1 202 ? -22.801 1.071 19.804 1.00 96.81 202 PHE A C 1
ATOM 1620 O O . PHE A 1 202 ? -23.663 1.287 20.648 1.00 96.81 202 PHE A O 1
ATOM 1627 N N . ILE A 1 203 ? -21.516 0.988 20.100 1.00 94.38 203 ILE A N 1
ATOM 1628 C CA . ILE A 1 203 ? -20.958 1.413 21.371 1.00 94.38 203 ILE A CA 1
ATOM 1629 C C . ILE A 1 203 ? -20.190 2.703 21.133 1.00 94.38 203 ILE A C 1
ATOM 1631 O O . ILE A 1 203 ? -19.341 2.782 20.243 1.00 94.38 203 ILE A O 1
ATOM 1635 N N . LYS A 1 204 ? -20.533 3.720 21.908 1.00 92.56 204 LYS A N 1
ATOM 1636 C CA . LYS A 1 204 ? -19.880 5.016 21.929 1.00 92.56 204 LYS A CA 1
ATOM 1637 C C . LYS A 1 204 ? -19.087 5.138 23.219 1.00 92.56 204 LYS A C 1
ATOM 1639 O O . LYS A 1 204 ? -19.620 4.895 24.294 1.00 92.56 204 LYS A O 1
ATOM 1644 N N . THR A 1 205 ? -17.837 5.530 23.095 1.00 88.19 205 THR A N 1
ATOM 1645 C CA . THR A 1 205 ? -16.966 5.928 24.197 1.00 88.19 205 THR A CA 1
ATOM 1646 C C . THR A 1 205 ? -16.509 7.362 23.973 1.00 88.19 205 THR A C 1
ATOM 1648 O O . THR A 1 205 ? -16.885 7.979 22.971 1.00 88.19 205 THR A O 1
ATOM 1651 N N . ASP A 1 206 ? -15.711 7.902 24.890 1.00 78.88 206 ASP A N 1
ATOM 1652 C CA . ASP A 1 206 ? -15.292 9.310 24.856 1.00 78.88 206 ASP A CA 1
ATOM 1653 C C . ASP A 1 206 ? -14.634 9.705 23.526 1.00 78.88 206 ASP A C 1
ATOM 1655 O O . ASP A 1 206 ? -14.872 10.796 23.010 1.00 78.88 206 ASP A O 1
ATOM 1659 N N . ASN A 1 207 ? -13.886 8.778 22.919 1.00 71.50 2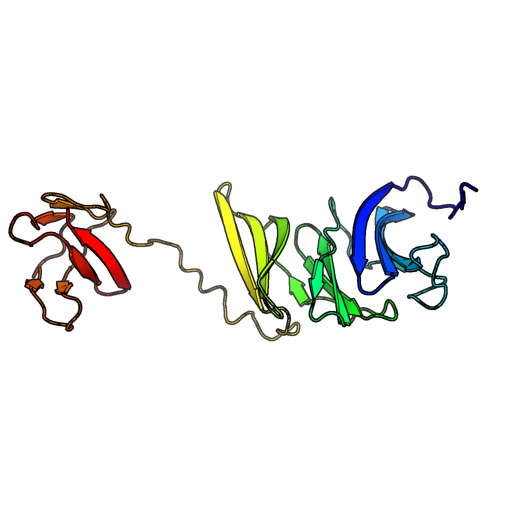07 ASN A N 1
ATOM 1660 C CA . ASN A 1 207 ? -13.072 9.054 21.735 1.00 71.50 207 ASN A CA 1
ATOM 1661 C C . ASN A 1 207 ? -13.547 8.334 20.464 1.00 71.50 207 ASN A C 1
ATOM 1663 O O . ASN A 1 207 ? -12.975 8.549 19.394 1.00 71.50 207 ASN A O 1
ATOM 1667 N N . LYS A 1 208 ? -14.544 7.437 20.535 1.00 83.00 208 LYS A N 1
ATOM 1668 C CA . LYS A 1 208 ? -14.873 6.564 19.395 1.00 83.00 208 LYS A CA 1
ATOM 1669 C C . LYS A 1 208 ? -16.299 6.031 19.415 1.00 83.00 208 LYS A C 1
ATOM 1671 O O . LYS A 1 208 ? -16.892 5.807 20.461 1.00 83.00 208 LYS A O 1
ATOM 1676 N N . ILE A 1 209 ? -16.827 5.748 18.226 1.00 89.38 209 ILE A N 1
ATOM 1677 C CA . ILE A 1 209 ? -18.049 4.960 18.036 1.00 89.38 209 ILE A CA 1
ATOM 1678 C C . ILE A 1 209 ? -17.692 3.718 17.221 1.00 89.38 209 ILE A C 1
ATOM 1680 O O . ILE A 1 209 ? -17.054 3.821 16.172 1.00 89.38 209 ILE A O 1
ATOM 1684 N N . GLN A 1 210 ? -18.102 2.539 17.684 1.00 90.88 210 GLN A N 1
ATOM 1685 C CA . GLN A 1 210 ? -17.842 1.268 17.016 1.00 90.88 210 GLN A CA 1
ATOM 1686 C C . GLN A 1 210 ? -19.106 0.410 16.935 1.00 90.88 210 GLN A C 1
ATOM 1688 O O . GLN A 1 210 ? -19.891 0.329 17.873 1.00 90.88 210 GLN A O 1
ATOM 1693 N N . LYS A 1 211 ? -19.301 -0.253 15.793 1.00 94.50 211 LYS A N 1
ATOM 1694 C CA . LYS A 1 211 ? -20.402 -1.195 15.565 1.00 94.50 211 LYS A CA 1
ATOM 1695 C C . LYS A 1 211 ? -20.081 -2.562 16.179 1.00 94.50 211 LYS A C 1
ATOM 1697 O O . LYS A 1 211 ? -18.988 -3.080 15.945 1.00 94.50 211 LYS A O 1
ATOM 1702 N N . PHE A 1 212 ? -21.053 -3.191 16.834 1.00 95.31 212 PHE A N 1
ATOM 1703 C CA . PHE A 1 212 ? -21.008 -4.609 17.201 1.00 95.31 212 PHE A CA 1
ATOM 1704 C C . PHE A 1 212 ? -22.330 -5.317 16.865 1.00 95.31 212 PHE A C 1
ATOM 1706 O O . PHE A 1 212 ? -23.363 -4.677 16.652 1.00 95.31 212 PHE A O 1
ATOM 1713 N N . VAL A 1 213 ? -22.280 -6.645 16.768 1.00 97.25 213 VAL A N 1
ATOM 1714 C CA . VAL A 1 213 ? -23.441 -7.503 16.507 1.00 97.25 213 VAL A CA 1
ATOM 1715 C C . VAL A 1 213 ? -23.782 -8.268 17.782 1.00 97.25 213 VAL A C 1
ATOM 1717 O O . VAL A 1 213 ? -22.911 -8.924 18.345 1.00 97.25 213 VAL A O 1
ATOM 1720 N N . LYS A 1 214 ? -25.033 -8.186 18.236 1.00 97.12 214 LYS A N 1
ATOM 1721 C CA 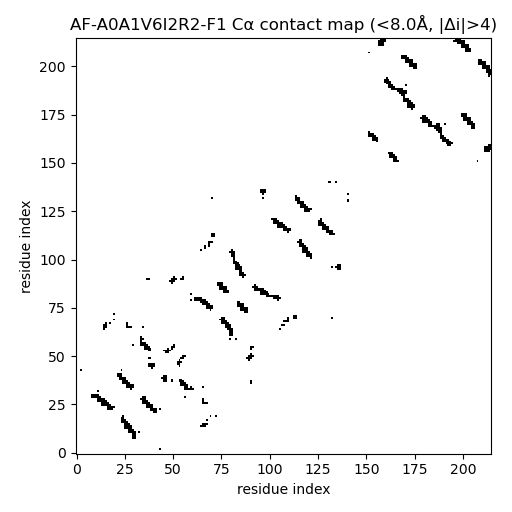. LYS A 1 214 ? -25.598 -9.025 19.300 1.00 97.12 214 LYS A CA 1
ATOM 1722 C C . LYS A 1 214 ? -26.182 -10.290 18.672 1.00 97.12 214 LYS A C 1
ATOM 1724 O O . LYS A 1 214 ? -26.986 -10.181 17.743 1.00 97.12 214 LYS A O 1
ATOM 1729 N N . GLU A 1 215 ? -25.783 -11.450 19.187 1.00 94.50 215 GLU A N 1
ATOM 1730 C CA . GLU A 1 215 ? -26.371 -12.758 18.849 1.00 94.50 215 GLU A CA 1
ATOM 1731 C C . GLU A 1 215 ? -27.729 -12.984 19.501 1.00 94.50 215 GLU A C 1
ATOM 1733 O O . GLU A 1 215 ? -27.946 -12.515 20.642 1.00 94.50 215 GLU A O 1
#

Foldseek 3Di:
DDDDDDPPFPPKDWDDWDDAPQKIWTWIAGDVRWIKIFIGGPVRHTDLQAPHGRIQTDPDDDDDDWDWEDAQSFWTWTDAQFFIWIAGPRNDTPPTLGGHPFWGFDDWYDDPHFKIWTWGDGPNDTDIDMAGSVRHPPCDSVDPPPPVPPPWDWDDFQDAFKIFTPFFFWKFKAAPVRDTPDTDPGGDGMDTDNPPDFAKIWIDTPPDIDIGTYD

Solvent-accessible surface area (backbone atoms only — not comparable to full-atom values): 12275 Å² total; per-residue (Å²):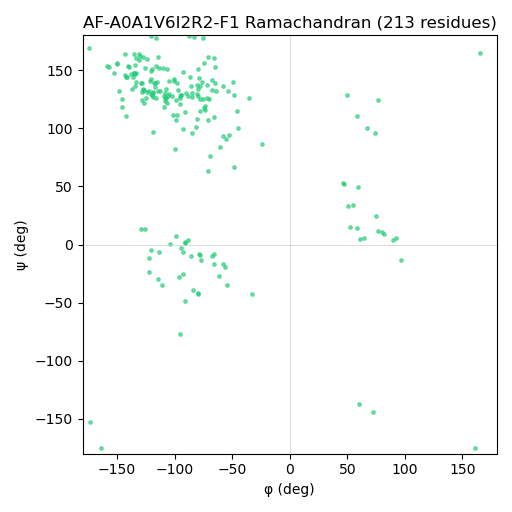 133,90,87,84,83,87,81,84,58,60,91,47,51,78,72,40,77,47,79,54,98,67,29,34,40,37,25,29,38,28,55,99,62,26,36,31,38,33,40,21,39,76,86,69,50,70,38,52,72,22,34,63,78,16,33,25,71,49,87,67,83,75,76,66,70,55,57,73,38,76,34,74,90,54,31,41,31,35,33,46,34,41,38,34,29,48,26,38,79,52,37,52,62,83,70,46,47,42,76,44,92,71,45,42,44,79,47,68,43,70,51,78,66,51,30,36,39,36,34,33,37,42,93,94,34,83,43,74,52,77,45,58,72,81,48,53,66,85,57,62,72,79,57,80,73,76,64,71,74,80,63,84,42,74,37,58,70,68,18,64,45,51,40,34,44,78,52,72,42,42,44,31,35,25,43,88,86,69,49,76,79,46,71,53,93,56,64,38,48,62,46,82,43,60,89,53,71,63,44,67,35,33,42,36,39,94,90,50,74,46,79,44,38,36,88